Protein AF-A0A060RZG1-F1 (afdb_monomer)

Secondary structure (DSSP, 8-state):
-----------PPPPP-PPP------------------------TTHHHHHHHHHHHHIIIIIHHIIIIIIHHIIIIIIHHHHHHHHHHHHHHHTT---EEEEEE-SSSEEEEEEESSHHHHHHHHHHHHHHHHB-GGG--S-EEEEEEEE-SSHHHHHHHHHHHHHHHHHHH-EEEEEEEEEEEETTTTEEEEEEEEEE--TTTSPB-----EE--TT-EEEE-SS-EEEEEEEE-

Foldseek 3Di:
DDDDDDDDDDDDDDDDDDDDDDDDDDDDDDDDDDDDDDDDDDDDPPPVVVVVVVVVCCVPPVVVCCVVPVVVCCVVPVLVVCLVVVLVVVCVVCVPPDWAWDWDDDPAAIKTKTKDQDPQSRLFNSLLSQLCQFWPQVLWGQRDKDKDKAAAPAQLRLSQRSNQVSLVCCVPQVFRFNGKDFPDQDRVRRITIMMGTTDHDDPVRIDGHDDFPGWDSPPWDWDDDNGMIMTITDTHD

Solvent-accessible surface area (backbone atoms only — not comparable to full-atom values): 14081 Å² total; per-residue (Å²): 136,86,88,87,87,82,86,77,84,84,81,82,79,88,84,78,88,78,83,89,79,86,88,81,90,85,87,84,88,86,89,89,86,85,90,86,83,85,87,82,93,71,97,50,89,67,49,61,63,50,49,53,57,50,47,54,50,41,54,68,54,49,46,51,50,41,52,69,52,49,47,50,49,39,57,68,55,48,46,50,55,47,46,54,55,52,31,52,53,51,50,64,72,48,69,84,68,81,69,41,60,52,80,41,90,47,97,86,48,41,28,46,32,11,36,28,72,38,68,68,50,18,57,43,14,39,47,36,46,53,36,44,47,33,24,49,53,86,65,54,48,62,76,42,76,48,79,49,77,41,59,29,95,41,72,66,48,27,51,50,43,49,48,45,54,55,50,43,40,30,77,74,65,36,42,43,48,66,45,67,46,76,81,39,81,39,85,88,71,23,36,38,32,34,36,36,29,9,32,65,74,41,83,92,71,37,53,76,50,51,64,69,78,41,80,45,78,60,80,52,43,79,47,79,54,97,76,37,18,38,37,37,36,31,34,43,102

InterPro domains:
  IPR002804 Archease [PTHR12682] (18-237)
  IPR023572 Archease domain [PF01951] (101-237)
  IPR036820 Archease domain superfamily [G3DSA:3.55.10.10] (99-237)
  IPR036820 Archease domain superfamily [SSF69819] (99-237)

Structure (mmCIF, N/CA/C/O backbone):
data_AF-A0A060RZG1-F1
#
_entry.id   AF-A0A060RZG1-F1
#
loop_
_atom_site.group_PDB
_atom_site.id
_atom_site.type_symbol
_atom_site.label_atom_id
_atom_site.label_alt_id
_atom_site.label_comp_id
_atom_site.label_asym_id
_atom_site.label_entity_id
_atom_site.label_seq_id
_atom_site.pdbx_PDB_ins_code
_atom_site.Cartn_x
_atom_site.Cartn_y
_atom_site.Cartn_z
_atom_site.occupancy
_atom_site.B_iso_or_equiv
_atom_site.auth_seq_id
_atom_site.auth_comp_id
_atom_site.auth_asym_id
_atom_site.auth_atom_id
_atom_site.pdbx_PDB_model_num
ATOM 1 N N . MET A 1 1 ? -4.105 -36.016 10.654 1.00 31.50 1 MET A N 1
ATOM 2 C CA . MET A 1 1 ? -3.793 -36.370 9.254 1.00 31.50 1 MET A CA 1
ATOM 3 C C . MET A 1 1 ? -4.736 -35.602 8.336 1.00 31.50 1 MET A C 1
ATOM 5 O O . MET A 1 1 ? -5.938 -35.693 8.526 1.00 31.50 1 MET A O 1
ATOM 9 N N . SER A 1 2 ? -4.138 -34.816 7.431 1.00 31.16 2 SER A N 1
ATOM 10 C CA . SER A 1 2 ? -4.610 -34.368 6.101 1.00 31.16 2 SER A CA 1
ATOM 11 C C . SER A 1 2 ? -5.981 -33.680 5.913 1.00 31.16 2 SER A C 1
ATOM 13 O O . SER A 1 2 ? -6.976 -34.332 5.625 1.00 31.16 2 SER A O 1
ATOM 15 N N . ASN A 1 3 ? -5.927 -32.341 5.974 1.00 30.77 3 ASN A N 1
ATOM 16 C CA . ASN A 1 3 ? -6.231 -31.332 4.933 1.00 30.77 3 ASN A CA 1
ATOM 17 C C . ASN A 1 3 ? -7.613 -31.255 4.220 1.00 30.77 3 ASN A C 1
ATOM 19 O O . ASN A 1 3 ? -7.958 -32.165 3.465 1.00 30.77 3 ASN A O 1
ATOM 23 N N . PRO A 1 4 ? -8.316 -30.100 4.305 1.00 33.47 4 PRO A N 1
ATOM 24 C CA . PRO A 1 4 ? -9.405 -29.695 3.417 1.00 33.47 4 PRO A CA 1
ATOM 25 C C . PRO A 1 4 ? -8.984 -28.529 2.491 1.00 33.47 4 PRO A C 1
ATOM 27 O O . PRO A 1 4 ? -8.731 -27.423 2.956 1.00 33.47 4 PRO A O 1
ATOM 30 N N . PHE A 1 5 ? -8.973 -28.731 1.170 1.00 30.20 5 PHE A N 1
ATOM 31 C CA . PHE A 1 5 ? -8.901 -27.630 0.196 1.00 30.20 5 PHE A CA 1
ATOM 32 C C . PHE A 1 5 ? -10.280 -27.414 -0.433 1.00 30.20 5 PHE A C 1
ATOM 34 O O . PHE A 1 5 ? -10.710 -28.177 -1.293 1.00 30.20 5 PHE A O 1
ATOM 41 N N . SER A 1 6 ? -10.969 -26.355 -0.010 1.00 31.16 6 SER A N 1
ATOM 42 C CA . SER A 1 6 ? -12.144 -25.812 -0.694 1.00 31.16 6 SER A CA 1
ATOM 43 C C . SER A 1 6 ? -11.688 -24.632 -1.553 1.00 31.16 6 SER A C 1
ATOM 45 O O . SER A 1 6 ? -11.570 -23.514 -1.053 1.00 31.16 6 SER A O 1
ATOM 47 N N . LYS A 1 7 ? -11.429 -24.880 -2.842 1.00 33.22 7 LYS A N 1
ATOM 48 C CA . LYS A 1 7 ? -11.267 -23.830 -3.858 1.00 33.22 7 LYS A CA 1
ATOM 49 C C . LYS A 1 7 ? -12.559 -23.008 -3.939 1.00 33.22 7 LYS A C 1
ATOM 51 O O . LYS A 1 7 ? -13.612 -23.570 -4.223 1.00 33.22 7 LYS A O 1
ATOM 56 N N . LYS A 1 8 ? -12.481 -21.696 -3.719 1.00 33.03 8 LYS A N 1
ATOM 57 C CA . LYS A 1 8 ? -13.476 -20.744 -4.228 1.00 33.03 8 LYS A CA 1
ATOM 58 C C . LYS A 1 8 ? -12.881 -20.111 -5.481 1.00 33.03 8 LYS A C 1
ATOM 60 O O . LYS A 1 8 ? -11.884 -19.406 -5.393 1.00 33.03 8 LYS A O 1
ATOM 65 N N . GLU A 1 9 ? -13.448 -20.452 -6.632 1.00 28.98 9 GLU A N 1
ATOM 66 C CA . GLU A 1 9 ? -13.134 -19.836 -7.921 1.00 28.98 9 GLU A CA 1
ATOM 67 C C . GLU A 1 9 ? -13.617 -18.381 -7.915 1.00 28.98 9 GLU A C 1
ATOM 69 O O . GLU A 1 9 ? -14.760 -18.102 -7.549 1.00 28.98 9 GLU A O 1
ATOM 74 N N . ILE A 1 10 ? -12.735 -17.455 -8.288 1.00 36.19 10 ILE A N 1
ATOM 75 C CA . ILE A 1 10 ? -13.056 -16.036 -8.455 1.00 36.19 10 ILE A CA 1
ATOM 76 C C . ILE A 1 10 ? -13.502 -15.852 -9.906 1.00 36.19 10 ILE A C 1
ATOM 78 O O . ILE A 1 10 ? -12.741 -16.111 -10.835 1.00 36.19 10 ILE A O 1
ATOM 82 N N . ILE A 1 11 ? -14.755 -15.442 -10.094 1.00 30.39 11 ILE A N 1
ATOM 83 C CA . ILE A 1 11 ? -15.335 -15.143 -11.405 1.00 30.39 11 ILE A CA 1
ATOM 84 C C . ILE A 1 11 ? -15.192 -13.636 -11.621 1.00 30.39 11 ILE A C 1
ATOM 86 O O . ILE A 1 11 ? -15.865 -12.850 -10.955 1.00 30.39 11 ILE A O 1
ATOM 90 N N . SER A 1 12 ? -14.310 -13.231 -12.533 1.00 37.34 12 SER A N 1
ATOM 91 C CA . SER A 1 12 ? -14.185 -11.841 -12.970 1.00 37.34 12 SER A CA 1
ATOM 92 C C . SER A 1 12 ? -15.405 -11.418 -13.804 1.00 37.34 12 SER A C 1
ATOM 94 O O . SER A 1 12 ? -15.929 -12.179 -14.621 1.00 37.34 12 SER A O 1
ATOM 96 N N . LEU A 1 13 ? -15.900 -10.199 -13.565 1.00 38.59 13 LEU A N 1
ATOM 97 C CA . LEU A 1 13 ? -17.047 -9.627 -14.279 1.00 38.59 13 LEU A CA 1
ATOM 98 C C . LEU A 1 13 ? -16.645 -9.115 -15.681 1.00 38.59 13 LEU A C 1
ATOM 100 O O . LEU A 1 13 ? -15.509 -8.684 -15.882 1.00 38.59 13 LEU A O 1
ATOM 104 N N . PRO A 1 14 ? -17.566 -9.124 -16.666 1.00 31.91 14 PRO A N 1
ATOM 105 C CA . PRO A 1 14 ? -17.244 -8.799 -18.054 1.00 31.91 14 PRO A CA 1
ATOM 106 C C . PRO A 1 14 ? -16.974 -7.301 -18.264 1.00 31.91 14 PRO A C 1
ATOM 108 O O . PRO A 1 14 ? -17.814 -6.449 -17.962 1.00 31.91 14 PRO A O 1
ATOM 111 N N . GLN A 1 15 ? -15.818 -6.987 -18.858 1.00 44.81 15 GLN A N 1
ATOM 112 C CA . GLN A 1 15 ? -15.418 -5.624 -19.213 1.00 44.81 15 GLN A CA 1
ATOM 113 C C . GLN A 1 15 ? -16.276 -5.054 -20.357 1.00 44.81 15 GLN A C 1
ATOM 115 O O . GLN A 1 15 ? -16.467 -5.683 -21.400 1.00 44.81 15 GLN A O 1
ATOM 120 N N . ARG A 1 16 ? -16.801 -3.834 -20.174 1.00 34.25 16 ARG A N 1
ATOM 121 C CA . ARG A 1 16 ? -17.576 -3.106 -21.193 1.00 34.25 16 ARG A CA 1
ATOM 122 C C . ARG A 1 16 ? -16.643 -2.418 -22.201 1.00 34.25 16 ARG A C 1
ATOM 124 O O . ARG A 1 16 ? -15.713 -1.717 -21.821 1.00 34.25 16 ARG A O 1
ATOM 131 N N . ASN A 1 17 ? -16.945 -2.606 -23.489 1.00 33.78 17 ASN A N 1
ATOM 132 C CA . ASN A 1 17 ? -16.233 -2.108 -24.676 1.00 33.78 17 ASN A CA 1
ATOM 133 C C . ASN A 1 17 ? -15.622 -0.695 -24.544 1.00 33.78 17 ASN A C 1
ATOM 135 O O . ASN A 1 17 ? -16.347 0.300 -24.492 1.00 33.78 17 ASN A O 1
ATOM 139 N N . ARG A 1 18 ? -14.286 -0.601 -24.616 1.00 36.34 18 ARG A N 1
ATOM 140 C CA . ARG A 1 18 ? -13.535 0.666 -24.675 1.00 36.34 18 ARG A CA 1
ATOM 141 C C . ARG A 1 18 ? -13.397 1.148 -26.128 1.00 36.34 18 ARG A C 1
ATOM 143 O O . ARG A 1 18 ? -13.007 0.385 -27.011 1.00 36.34 18 ARG A O 1
ATOM 150 N N . ARG A 1 19 ? -13.697 2.428 -26.384 1.00 30.58 19 ARG A N 1
ATOM 151 C CA . ARG A 1 19 ? -13.338 3.126 -27.635 1.00 30.58 19 ARG A CA 1
ATOM 152 C C . ARG A 1 19 ? -11.825 3.369 -27.668 1.00 30.58 19 ARG A C 1
ATOM 154 O O . ARG A 1 19 ? -11.255 3.791 -26.667 1.00 30.58 19 ARG A O 1
ATOM 161 N N . LYS A 1 20 ? -11.196 3.134 -28.823 1.00 32.06 20 LYS A N 1
ATOM 162 C CA . LYS A 1 20 ? -9.790 3.478 -29.086 1.00 32.06 20 LYS A CA 1
ATOM 163 C C . LYS A 1 20 ? -9.644 4.992 -29.255 1.00 32.06 20 LYS A C 1
ATOM 165 O O . LYS A 1 20 ? -10.402 5.580 -30.024 1.00 32.06 20 LYS A O 1
ATOM 170 N N . VAL A 1 21 ? -8.658 5.592 -28.592 1.00 33.41 21 VAL A N 1
ATOM 171 C CA . VAL A 1 21 ? -8.214 6.968 -28.858 1.00 33.41 21 VAL A CA 1
ATOM 172 C C . VAL A 1 21 ? -6.713 6.933 -29.137 1.00 33.41 21 VAL A C 1
ATOM 174 O O . VAL A 1 21 ? -5.949 6.363 -28.363 1.00 33.41 21 VAL A O 1
ATOM 177 N N . ASN A 1 22 ? -6.330 7.485 -30.288 1.00 27.56 22 ASN A N 1
ATOM 178 C CA . ASN A 1 22 ? -4.956 7.576 -30.775 1.00 27.56 22 ASN A CA 1
ATOM 179 C C . ASN A 1 22 ? -4.207 8.737 -30.105 1.00 27.56 22 ASN A C 1
ATOM 181 O O . ASN A 1 22 ? -4.782 9.792 -29.851 1.00 27.56 22 ASN A O 1
ATOM 185 N N . LYS A 1 23 ? -2.907 8.525 -29.884 1.00 30.80 23 LYS A N 1
ATOM 186 C CA . LYS A 1 23 ? -1.923 9.483 -29.368 1.00 30.80 23 LYS A CA 1
ATOM 187 C C . LYS A 1 23 ? -1.374 10.336 -30.522 1.00 30.80 23 LYS A C 1
ATOM 189 O O . LYS A 1 23 ? -1.067 9.786 -31.578 1.00 30.80 23 LYS A O 1
ATOM 194 N N . SER A 1 24 ? -1.187 11.637 -30.310 1.00 28.48 24 SER A N 1
ATOM 195 C CA . SER A 1 24 ? -0.333 12.488 -31.152 1.00 28.48 24 SER A CA 1
ATOM 196 C C . SER A 1 24 ? 0.497 13.419 -30.270 1.00 28.48 24 SER A C 1
ATOM 198 O O . SER A 1 24 ? -0.055 14.137 -29.440 1.00 28.48 24 SER A O 1
ATOM 200 N N . TYR A 1 25 ? 1.814 13.345 -30.453 1.00 31.52 25 TYR A N 1
ATOM 201 C CA . TYR A 1 25 ? 2.860 14.175 -29.853 1.00 31.52 25 TYR A CA 1
ATOM 202 C C . TYR A 1 25 ? 2.887 15.573 -30.473 1.00 31.52 25 TYR A C 1
ATOM 204 O O . TYR A 1 25 ? 2.753 15.640 -31.692 1.00 31.52 25 TYR A O 1
ATOM 212 N N . ILE A 1 26 ? 3.176 16.612 -29.675 1.00 27.36 26 ILE A N 1
ATOM 213 C CA . ILE A 1 26 ? 3.964 17.801 -30.062 1.00 27.36 26 ILE A CA 1
ATOM 214 C C . ILE A 1 26 ? 4.733 18.290 -28.815 1.00 27.36 26 ILE A C 1
ATOM 216 O O . ILE A 1 26 ? 4.151 18.419 -27.740 1.00 27.36 26 ILE A O 1
ATOM 220 N N . SER A 1 27 ? 6.040 18.479 -28.988 1.00 32.28 27 SER A N 1
ATOM 221 C CA . SER A 1 27 ? 7.031 19.127 -28.117 1.00 32.28 27 SER A CA 1
ATOM 222 C C . SER A 1 27 ? 7.039 20.643 -28.319 1.00 32.28 27 SER A C 1
ATOM 224 O O . SER A 1 27 ? 6.797 21.049 -29.448 1.00 32.28 27 SER A O 1
ATOM 226 N N . GLU A 1 28 ? 7.421 21.433 -27.310 1.00 30.27 28 GLU A N 1
ATOM 227 C CA . GLU A 1 28 ? 8.174 22.693 -27.483 1.00 30.27 28 GLU A CA 1
ATOM 228 C C . GLU A 1 28 ? 8.679 23.237 -26.123 1.00 30.27 28 GLU A C 1
ATOM 230 O O . GLU A 1 28 ? 7.935 23.280 -25.144 1.00 30.27 28 GLU A O 1
ATOM 235 N N . ASP A 1 29 ? 9.982 23.530 -26.132 1.00 28.47 29 ASP A N 1
ATOM 236 C CA . ASP A 1 29 ? 10.915 24.323 -25.307 1.00 28.47 29 ASP A CA 1
ATOM 237 C C . ASP A 1 29 ? 10.407 25.281 -24.202 1.00 28.47 29 ASP A C 1
ATOM 239 O O . ASP A 1 29 ? 9.378 25.931 -24.343 1.00 28.47 29 ASP A O 1
ATOM 243 N N . GLU A 1 30 ? 11.205 25.462 -23.133 1.00 30.33 30 GLU A N 1
ATOM 244 C CA . GLU A 1 30 ? 12.046 26.667 -22.913 1.00 30.33 30 GLU A CA 1
ATOM 245 C C . GLU A 1 30 ? 12.784 26.665 -21.547 1.00 30.33 30 GLU A C 1
ATOM 247 O O . GLU A 1 30 ? 12.353 26.061 -20.566 1.00 30.33 30 GLU A O 1
ATOM 252 N N . ASN A 1 31 ? 13.948 27.325 -21.562 1.00 28.97 31 ASN A N 1
ATOM 253 C CA . ASN A 1 31 ? 15.030 27.419 -20.571 1.00 28.97 31 ASN A CA 1
ATOM 254 C C . ASN A 1 31 ? 14.705 28.225 -19.298 1.00 28.97 31 ASN A C 1
ATOM 256 O O . ASN A 1 31 ? 13.903 29.146 -19.368 1.00 28.97 31 ASN A O 1
ATOM 260 N N . GLU A 1 32 ? 15.472 27.992 -18.219 1.00 30.52 32 GLU A N 1
ATOM 261 C CA . GLU A 1 32 ? 16.110 29.041 -17.385 1.00 30.52 32 GLU A CA 1
ATOM 262 C C . GLU A 1 32 ? 17.033 28.405 -16.312 1.00 30.52 32 GLU A C 1
ATOM 264 O O . GLU A 1 32 ? 16.559 27.782 -15.365 1.00 30.52 32 GLU A O 1
ATOM 269 N N . GLU A 1 33 ? 18.357 28.572 -16.443 1.00 31.53 33 GLU A N 1
ATOM 270 C CA . GLU A 1 33 ? 19.329 28.387 -15.349 1.00 31.53 33 GLU A CA 1
ATOM 271 C C . GLU A 1 33 ? 19.945 29.749 -14.992 1.00 31.53 33 GLU A C 1
ATOM 273 O O . GLU A 1 33 ? 20.484 30.450 -15.851 1.00 31.53 33 GLU A O 1
ATOM 278 N N . GLU A 1 34 ? 19.827 30.135 -13.718 1.00 31.12 34 GLU A N 1
ATOM 279 C CA . GLU A 1 34 ? 20.309 31.402 -13.162 1.00 31.12 34 GLU A CA 1
ATOM 280 C C . GLU A 1 34 ? 21.827 31.411 -12.900 1.00 31.12 34 GLU A C 1
ATOM 282 O O . GLU A 1 34 ? 22.417 30.477 -12.352 1.00 31.12 34 GLU A O 1
ATOM 287 N N . GLU A 1 35 ? 22.437 32.551 -13.235 1.00 30.42 35 GLU A N 1
ATOM 288 C CA . GLU A 1 35 ? 23.830 32.924 -13.001 1.00 30.42 35 GLU A CA 1
ATOM 289 C C . GLU A 1 35 ? 24.223 32.958 -11.513 1.00 30.42 35 GLU A C 1
ATOM 291 O O . GLU A 1 35 ? 23.562 33.581 -10.684 1.00 30.42 35 GLU A O 1
ATOM 296 N N . ASN A 1 36 ? 25.417 32.445 -11.197 1.00 31.23 36 ASN A N 1
ATOM 297 C CA . ASN A 1 36 ? 26.218 32.938 -10.072 1.00 31.23 36 ASN A CA 1
ATOM 298 C C . ASN A 1 36 ? 27.720 32.718 -10.322 1.00 31.23 36 ASN A C 1
ATOM 300 O O . ASN A 1 36 ? 28.275 31.687 -9.945 1.00 31.23 36 ASN A O 1
ATOM 304 N N . LYS A 1 37 ? 28.419 33.710 -10.895 1.00 34.53 37 LYS A N 1
ATOM 305 C CA . LYS A 1 37 ? 29.889 33.809 -10.789 1.00 34.53 37 LYS A CA 1
ATOM 306 C C . LYS A 1 37 ? 30.347 35.244 -10.522 1.00 34.53 37 LYS A C 1
ATOM 308 O O . LYS A 1 37 ? 30.350 36.111 -11.389 1.00 34.53 37 LYS A O 1
ATOM 313 N N . HIS A 1 38 ? 30.797 35.449 -9.287 1.00 32.22 38 HIS A N 1
ATOM 314 C CA . HIS A 1 38 ? 31.576 36.596 -8.838 1.00 32.22 38 HIS A CA 1
ATOM 315 C C . HIS A 1 38 ? 33.077 36.362 -9.131 1.00 32.22 38 HIS A C 1
ATOM 317 O O . HIS A 1 38 ? 33.654 35.397 -8.647 1.00 32.22 38 HIS A O 1
ATOM 323 N N . ILE A 1 39 ? 33.681 37.293 -9.881 1.00 36.06 39 ILE A N 1
ATOM 324 C CA . ILE A 1 39 ? 35.061 37.832 -9.807 1.00 36.06 39 ILE A CA 1
ATOM 325 C C . ILE A 1 39 ? 36.243 36.842 -9.656 1.00 36.06 39 ILE A C 1
ATOM 327 O O . ILE A 1 39 ? 36.579 36.450 -8.542 1.00 36.06 39 ILE A O 1
ATOM 331 N N . PHE A 1 40 ? 37.030 36.672 -10.732 1.00 31.47 40 PHE A N 1
ATOM 332 C CA . PHE A 1 40 ? 38.500 36.826 -10.698 1.00 31.47 40 PHE A CA 1
ATOM 333 C C . PHE A 1 40 ? 39.061 37.069 -12.115 1.00 31.47 40 PHE A C 1
ATOM 335 O O . PHE A 1 40 ? 38.841 36.269 -13.017 1.00 31.47 40 PHE A O 1
ATOM 342 N N . ASN A 1 41 ? 39.780 38.180 -12.309 1.00 40.09 41 ASN A N 1
ATOM 343 C CA . ASN A 1 41 ? 40.544 38.473 -13.527 1.00 40.09 41 ASN A CA 1
ATOM 344 C C . ASN A 1 41 ? 41.943 37.847 -13.406 1.00 40.09 41 ASN A C 1
ATOM 346 O O . ASN A 1 41 ? 42.714 38.249 -12.534 1.00 40.09 41 ASN A O 1
ATOM 350 N N . GLY A 1 42 ? 42.270 36.911 -14.297 1.00 36.66 42 GLY A N 1
ATOM 351 C CA . GLY A 1 42 ? 43.602 36.334 -14.498 1.00 36.66 42 GLY A CA 1
ATOM 352 C C . GLY A 1 42 ? 43.589 35.428 -15.733 1.00 36.66 42 GLY A C 1
ATOM 353 O O . GLY A 1 42 ? 42.657 34.652 -15.898 1.00 36.66 42 GLY A O 1
ATOM 354 N N . ASP A 1 43 ? 44.567 35.595 -16.622 1.00 48.06 43 ASP A N 1
ATOM 355 C CA . ASP A 1 43 ? 44.656 35.012 -17.971 1.00 48.06 43 ASP A CA 1
ATOM 356 C C . ASP A 1 43 ? 44.372 33.494 -18.050 1.00 48.06 43 ASP A C 1
ATOM 358 O O . ASP A 1 43 ? 45.171 32.713 -17.546 1.00 48.06 43 ASP A O 1
ATOM 362 N N . ASN A 1 44 ? 43.307 33.068 -18.753 1.00 46.28 44 ASN A N 1
ATOM 363 C CA . ASN A 1 44 ? 42.911 31.648 -18.860 1.00 46.28 44 ASN A CA 1
ATOM 364 C C . ASN A 1 44 ? 42.542 31.157 -20.281 1.00 46.28 44 ASN A C 1
ATOM 366 O O . ASN A 1 44 ? 41.895 30.126 -20.416 1.00 46.28 44 ASN A O 1
ATOM 370 N N . ASN A 1 45 ? 43.017 31.784 -21.365 1.00 48.88 45 ASN A N 1
ATOM 371 C CA . ASN A 1 45 ? 42.775 31.257 -22.730 1.00 48.88 45 ASN A CA 1
ATOM 372 C C . ASN A 1 45 ? 43.437 29.885 -23.016 1.00 48.88 45 ASN A C 1
ATOM 374 O O . ASN A 1 45 ? 43.245 29.318 -24.088 1.00 48.88 45 ASN A O 1
ATOM 378 N N . THR A 1 46 ? 44.238 29.353 -22.089 1.00 44.69 46 THR A N 1
ATOM 379 C CA . THR A 1 46 ? 44.791 27.990 -22.143 1.00 44.69 46 THR A CA 1
ATOM 380 C C . THR A 1 46 ? 44.046 26.992 -21.257 1.00 44.69 46 THR A C 1
ATOM 382 O O . THR A 1 46 ? 44.269 25.801 -21.428 1.00 44.69 46 THR A O 1
ATOM 385 N N . SER A 1 47 ? 43.203 27.450 -20.321 1.00 49.09 47 SER A N 1
ATOM 386 C CA . SER A 1 47 ? 42.424 26.570 -19.434 1.00 49.09 47 SER A CA 1
ATOM 387 C C . SER A 1 47 ? 41.240 25.985 -20.190 1.00 49.09 47 SER A C 1
ATOM 389 O O . SER A 1 47 ? 41.138 24.772 -20.298 1.00 49.09 47 SER A O 1
ATOM 391 N N . ASP A 1 48 ? 40.448 26.841 -20.840 1.00 47.53 48 ASP A N 1
ATOM 392 C CA . ASP A 1 48 ? 39.210 26.429 -21.514 1.00 47.53 48 ASP A CA 1
ATOM 393 C C . ASP A 1 48 ? 39.473 25.430 -22.663 1.00 47.53 48 ASP A C 1
ATOM 395 O O . ASP A 1 48 ? 38.786 24.426 -22.798 1.00 47.53 48 ASP A O 1
ATOM 399 N N . HIS A 1 49 ? 40.549 25.622 -23.439 1.00 51.06 49 HIS A N 1
ATOM 400 C CA . HIS A 1 49 ? 40.940 24.683 -24.502 1.00 51.06 49 HIS A CA 1
ATOM 401 C C . HIS A 1 49 ? 41.556 23.366 -23.999 1.00 51.06 49 HIS A C 1
ATOM 403 O O . HIS A 1 49 ? 41.562 22.379 -24.734 1.00 51.06 49 HIS A O 1
ATOM 409 N N . MET A 1 50 ? 42.130 23.348 -22.793 1.00 48.47 50 MET A N 1
ATOM 410 C CA . MET A 1 50 ? 42.615 22.112 -22.172 1.00 48.47 50 MET A CA 1
ATOM 411 C C . MET A 1 50 ? 41.466 21.343 -21.520 1.00 48.47 50 MET A C 1
ATOM 413 O O . MET A 1 50 ? 41.464 20.118 -21.594 1.00 48.47 50 MET A O 1
ATOM 417 N N . ASP A 1 51 ? 40.493 22.050 -20.948 1.00 54.28 51 ASP A N 1
ATOM 418 C CA . ASP A 1 51 ? 39.308 21.463 -20.330 1.00 54.28 51 ASP A CA 1
ATOM 419 C C . ASP A 1 51 ? 38.428 20.767 -21.381 1.00 54.28 51 ASP A C 1
ATOM 421 O O . ASP A 1 51 ? 38.080 19.606 -21.188 1.00 54.28 51 ASP A O 1
ATOM 4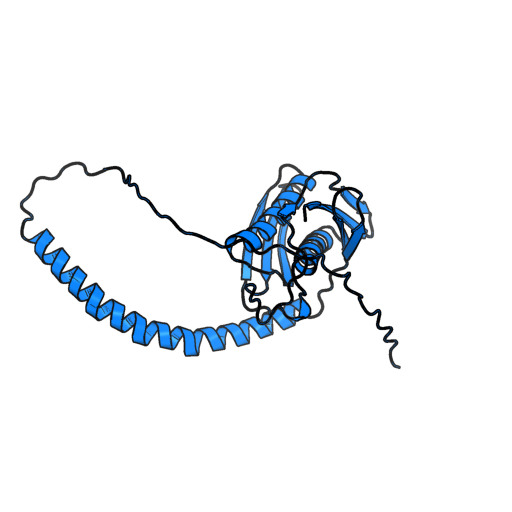25 N N . ASP A 1 52 ? 38.180 21.387 -22.541 1.00 54.62 52 ASP A N 1
ATOM 426 C CA . ASP A 1 52 ? 37.403 20.763 -23.627 1.00 54.62 52 ASP A CA 1
ATOM 427 C C . ASP A 1 52 ? 38.066 19.483 -24.169 1.00 54.62 52 ASP A C 1
ATOM 429 O O . ASP A 1 52 ? 37.410 18.463 -24.356 1.00 54.62 52 ASP A O 1
ATOM 433 N N . HIS A 1 53 ? 39.389 19.490 -24.367 1.00 57.09 53 HIS A N 1
ATOM 434 C CA . HIS A 1 53 ? 40.112 18.314 -24.868 1.00 57.09 53 HIS A CA 1
ATOM 435 C C . HIS A 1 53 ? 40.221 17.175 -23.851 1.00 57.09 53 HIS A C 1
ATOM 437 O O . HIS A 1 53 ? 40.299 16.008 -24.240 1.00 57.09 53 HIS A O 1
ATOM 443 N N . ILE A 1 54 ? 40.281 17.501 -22.561 1.00 61.12 54 ILE A N 1
ATOM 444 C CA . ILE A 1 54 ? 40.277 16.504 -21.492 1.00 61.12 54 ILE A CA 1
ATOM 445 C C . ILE A 1 54 ? 38.872 15.920 -21.343 1.00 61.12 54 ILE A C 1
ATOM 447 O O . ILE A 1 54 ? 38.760 14.708 -21.196 1.00 61.12 54 ILE A O 1
ATOM 451 N N . ASN A 1 55 ? 37.827 16.743 -21.437 1.00 61.00 55 ASN A N 1
ATOM 452 C CA . ASN A 1 55 ? 36.441 16.289 -21.352 1.00 61.00 55 ASN A CA 1
ATOM 453 C C . ASN A 1 55 ? 36.071 15.379 -22.528 1.00 61.00 55 ASN A C 1
ATOM 455 O O . ASN A 1 55 ? 35.620 14.271 -22.271 1.00 61.00 55 ASN A O 1
ATOM 459 N N . ASP A 1 56 ? 36.378 15.759 -23.775 1.00 59.28 56 ASP A N 1
ATOM 460 C CA . ASP A 1 56 ? 36.141 14.900 -24.951 1.00 59.28 56 ASP A CA 1
ATOM 461 C C . ASP A 1 56 ? 36.881 13.555 -24.834 1.00 59.28 56 ASP A C 1
ATOM 463 O O . ASP A 1 56 ? 36.337 12.502 -25.148 1.00 59.28 56 ASP A O 1
ATOM 467 N N . TYR A 1 57 ? 38.128 13.553 -24.342 1.00 59.81 57 TYR A N 1
ATOM 468 C CA . TYR A 1 57 ? 38.890 12.310 -24.171 1.00 59.81 57 TYR A CA 1
ATOM 469 C C . TYR A 1 57 ? 38.348 11.431 -23.031 1.00 59.81 57 TYR A C 1
ATOM 471 O O . TYR A 1 57 ? 38.416 10.204 -23.100 1.00 59.81 57 TYR A O 1
ATOM 479 N N . VAL A 1 58 ? 37.847 12.037 -21.954 1.00 61.03 58 VAL A N 1
ATOM 480 C CA . VAL A 1 58 ? 37.226 11.311 -20.838 1.00 61.03 58 VAL A CA 1
ATOM 481 C C . VAL A 1 58 ? 35.872 10.741 -21.268 1.00 61.03 58 VAL A C 1
ATOM 483 O O . VAL A 1 58 ? 35.620 9.564 -21.002 1.00 61.03 58 VAL A O 1
ATOM 486 N N . ASP A 1 59 ? 35.061 11.521 -21.982 1.00 62.97 59 ASP A N 1
ATOM 487 C CA . ASP A 1 59 ? 33.755 11.092 -22.478 1.00 62.97 59 ASP A CA 1
ATOM 488 C C . ASP A 1 59 ? 33.881 9.955 -23.497 1.00 62.97 59 ASP A C 1
ATOM 490 O O . ASP A 1 59 ? 33.252 8.916 -23.320 1.00 62.97 59 ASP A O 1
ATOM 494 N N . ASP A 1 60 ? 34.767 10.070 -24.486 1.00 58.19 60 ASP A N 1
ATOM 495 C CA . ASP A 1 60 ? 34.855 9.069 -25.556 1.00 58.19 60 ASP A CA 1
ATOM 496 C C . ASP A 1 60 ? 35.654 7.811 -25.186 1.00 58.19 60 ASP A C 1
ATOM 498 O O . ASP A 1 60 ? 35.560 6.801 -25.881 1.00 58.19 60 ASP A O 1
ATOM 502 N N . HIS A 1 61 ? 36.549 7.845 -24.191 1.00 59.28 61 HIS A N 1
ATOM 503 C CA . HIS A 1 61 ? 37.435 6.695 -23.916 1.00 59.28 61 HIS A CA 1
ATOM 504 C C . HIS A 1 61 ? 37.272 6.094 -22.533 1.00 59.28 61 HIS A C 1
ATOM 506 O O . HIS A 1 61 ? 37.507 4.896 -22.367 1.00 59.28 61 HIS A O 1
ATOM 512 N N . ILE A 1 62 ? 36.918 6.896 -21.530 1.00 64.06 62 ILE A N 1
ATOM 513 C CA . ILE A 1 62 ? 36.717 6.380 -20.178 1.00 64.06 62 ILE A CA 1
ATOM 514 C C . ILE A 1 62 ? 35.260 5.974 -20.001 1.00 64.06 62 ILE A C 1
ATOM 516 O O . ILE A 1 62 ? 35.034 4.872 -19.508 1.00 64.06 62 ILE A O 1
ATOM 520 N N . ASN A 1 63 ? 34.294 6.789 -20.437 1.00 66.75 63 ASN A N 1
ATOM 521 C CA . ASN A 1 63 ? 32.884 6.430 -20.277 1.00 66.75 63 ASN A CA 1
ATOM 522 C C . ASN A 1 63 ? 32.503 5.241 -21.162 1.00 66.75 63 ASN A C 1
ATOM 524 O O . ASN A 1 63 ? 31.968 4.284 -20.621 1.00 66.75 63 ASN A O 1
ATOM 528 N N . ASP A 1 64 ? 32.900 5.215 -22.440 1.00 60.88 64 ASP A N 1
ATOM 529 C CA . ASP A 1 64 ? 32.670 4.056 -23.327 1.00 60.88 64 ASP A CA 1
ATOM 530 C C . ASP A 1 64 ? 33.259 2.755 -22.745 1.00 60.88 64 ASP A C 1
ATOM 532 O O . ASP A 1 64 ? 32.607 1.715 -22.727 1.00 60.88 64 ASP A O 1
ATOM 536 N N . TYR A 1 65 ? 34.477 2.795 -22.186 1.00 61.28 65 TYR A N 1
ATOM 537 C CA . TYR A 1 65 ? 35.085 1.611 -21.563 1.00 61.28 65 TYR A CA 1
ATOM 538 C C . TYR A 1 65 ? 34.370 1.192 -20.267 1.00 61.28 65 TYR A C 1
ATOM 540 O O . TYR A 1 65 ? 34.286 0.005 -19.951 1.00 61.28 65 TYR A O 1
ATOM 548 N N . VAL A 1 66 ? 33.893 2.150 -19.471 1.00 63.84 66 VAL A N 1
ATOM 549 C CA . VAL A 1 66 ? 33.150 1.870 -18.235 1.00 63.84 66 VAL A CA 1
ATOM 550 C C . VAL A 1 66 ? 31.763 1.312 -18.561 1.00 63.84 66 VAL A C 1
ATOM 552 O O . VAL A 1 66 ? 31.367 0.318 -17.949 1.00 63.84 66 VAL A O 1
ATOM 555 N N . ASP A 1 67 ? 31.072 1.888 -19.542 1.00 64.50 67 ASP A N 1
ATOM 556 C CA . ASP A 1 67 ? 29.751 1.457 -19.991 1.00 64.50 67 ASP A CA 1
ATOM 557 C C . ASP A 1 67 ? 29.804 0.060 -20.620 1.00 64.50 67 ASP A C 1
ATOM 559 O O . ASP A 1 67 ? 29.082 -0.828 -20.171 1.00 64.50 67 ASP A O 1
ATOM 563 N N . ASP A 1 68 ? 30.731 -0.197 -21.544 1.00 60.00 68 ASP A N 1
ATOM 564 C CA . ASP A 1 68 ? 30.784 -1.477 -22.265 1.00 60.00 68 ASP A CA 1
ATOM 565 C C . ASP A 1 68 ? 31.404 -2.633 -21.463 1.00 60.00 68 ASP A C 1
ATOM 567 O O . ASP A 1 68 ? 31.234 -3.803 -21.814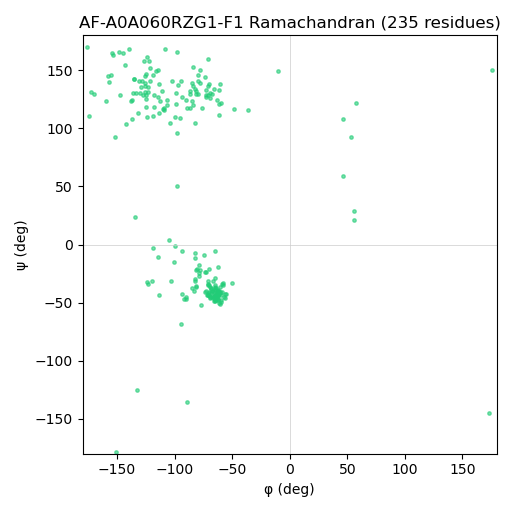 1.00 60.00 68 ASP A O 1
ATOM 571 N N . HIS A 1 69 ? 32.212 -2.362 -20.433 1.00 61.50 69 HIS A N 1
ATOM 572 C CA . HIS A 1 69 ? 32.953 -3.432 -19.746 1.00 61.50 69 HIS A CA 1
ATOM 573 C C . HIS A 1 69 ? 32.691 -3.538 -18.256 1.00 61.50 69 HIS A C 1
ATOM 575 O O . HIS A 1 69 ? 32.739 -4.646 -17.717 1.00 61.50 69 HIS A O 1
ATOM 581 N N . ILE A 1 70 ? 32.452 -2.426 -17.566 1.00 68.38 70 ILE A N 1
ATOM 582 C CA . ILE A 1 70 ? 32.189 -2.467 -16.128 1.00 68.38 70 ILE A CA 1
ATOM 583 C C . ILE A 1 70 ? 30.693 -2.616 -15.887 1.00 68.38 70 ILE A C 1
ATOM 585 O O . ILE A 1 70 ? 30.319 -3.491 -15.109 1.00 68.38 70 ILE A O 1
ATOM 589 N N . ASN A 1 71 ? 29.850 -1.832 -16.562 1.00 69.38 71 ASN A N 1
ATOM 590 C CA . ASN A 1 71 ? 28.402 -1.912 -16.372 1.00 69.38 71 ASN A CA 1
ATOM 591 C C . ASN A 1 71 ? 27.852 -3.256 -16.860 1.00 69.38 71 ASN A C 1
ATOM 593 O O . ASN A 1 71 ? 27.194 -3.931 -16.072 1.00 69.38 71 ASN A O 1
ATOM 597 N N . ASP A 1 72 ? 28.247 -3.722 -18.049 1.00 63.25 72 ASP A N 1
ATOM 598 C CA . ASP A 1 72 ? 27.865 -5.051 -18.556 1.00 63.25 72 ASP A CA 1
ATOM 599 C C . ASP A 1 72 ? 28.276 -6.191 -17.604 1.00 63.25 72 ASP A C 1
ATOM 601 O O . ASP A 1 72 ? 27.470 -7.061 -17.278 1.00 63.25 72 ASP A O 1
ATOM 605 N N . TYR A 1 73 ? 29.506 -6.176 -17.072 1.00 62.81 73 TYR A N 1
ATOM 606 C CA . TYR A 1 73 ? 29.962 -7.208 -16.128 1.00 62.81 73 TYR A CA 1
ATOM 607 C C . TYR A 1 73 ? 29.227 -7.136 -14.778 1.00 62.81 73 TYR A C 1
ATOM 609 O O . TYR A 1 73 ? 28.938 -8.161 -14.154 1.00 62.81 73 TYR A O 1
ATOM 617 N N . VAL A 1 74 ? 28.951 -5.928 -14.280 1.00 65.38 74 VAL A N 1
ATOM 618 C CA . VAL A 1 74 ? 28.221 -5.723 -13.022 1.00 65.38 74 VAL A CA 1
ATOM 619 C C . VAL A 1 74 ? 26.768 -6.172 -13.174 1.00 65.38 74 VAL A C 1
ATOM 621 O O . VAL A 1 74 ? 26.278 -6.890 -12.298 1.00 65.38 74 VAL A O 1
ATOM 624 N N . ASP A 1 75 ? 26.116 -5.817 -14.279 1.00 62.16 75 ASP A N 1
ATOM 625 C CA . ASP A 1 75 ? 24.746 -6.219 -14.591 1.00 62.16 75 ASP A CA 1
ATOM 626 C C . ASP A 1 75 ? 24.630 -7.731 -14.797 1.00 62.16 75 ASP A C 1
ATOM 628 O O . ASP A 1 75 ? 23.745 -8.349 -14.210 1.00 62.16 75 ASP A O 1
ATOM 632 N N . GLU A 1 76 ? 25.554 -8.354 -15.534 1.00 61.75 76 GLU A N 1
ATOM 633 C CA . GLU A 1 76 ? 25.475 -9.785 -15.855 1.00 61.75 76 GLU A CA 1
ATOM 634 C C . GLU A 1 76 ? 25.918 -10.703 -14.700 1.00 61.75 76 GLU A C 1
ATOM 636 O O . GLU A 1 76 ? 25.488 -11.854 -14.617 1.00 61.75 76 GLU A O 1
ATOM 641 N N . HIS A 1 77 ? 26.802 -10.257 -13.798 1.00 60.28 77 HIS A N 1
ATOM 642 C CA . HIS A 1 77 ? 27.404 -11.168 -12.810 1.00 60.28 77 HIS A CA 1
ATOM 643 C C . HIS A 1 77 ? 27.220 -10.773 -11.352 1.00 60.28 77 HIS A C 1
ATOM 645 O O . HIS A 1 77 ? 27.146 -11.655 -10.490 1.00 60.28 77 HIS A O 1
ATOM 651 N N . ILE A 1 78 ? 27.168 -9.481 -11.037 1.00 65.00 78 ILE A N 1
ATOM 652 C CA . ILE A 1 78 ? 27.022 -9.031 -9.650 1.00 65.00 78 ILE A CA 1
ATOM 653 C C . ILE A 1 78 ? 25.546 -8.851 -9.321 1.00 65.00 78 ILE A C 1
ATOM 655 O O . ILE A 1 78 ? 25.105 -9.362 -8.291 1.00 65.00 78 ILE A O 1
ATOM 659 N N . ASN A 1 79 ? 24.784 -8.194 -10.193 1.00 64.81 79 ASN A N 1
ATOM 660 C CA . ASN A 1 79 ? 23.368 -7.937 -9.964 1.00 64.81 79 ASN A CA 1
ATOM 661 C C . ASN A 1 79 ? 22.562 -9.241 -9.918 1.00 64.81 79 ASN A C 1
ATOM 663 O O . ASN A 1 79 ? 21.819 -9.428 -8.960 1.00 64.81 79 ASN A O 1
ATOM 667 N N . ASP A 1 80 ? 22.812 -10.195 -10.819 1.00 60.19 80 ASP A N 1
ATOM 668 C CA . ASP A 1 80 ? 22.140 -11.505 -10.805 1.00 60.19 80 ASP A CA 1
ATOM 669 C C . ASP A 1 80 ? 22.420 -12.319 -9.526 1.00 60.19 80 ASP A C 1
ATOM 671 O O . ASP A 1 80 ? 21.498 -12.809 -8.871 1.00 60.19 80 ASP A O 1
ATOM 675 N N . TYR A 1 81 ? 23.687 -12.439 -9.105 1.00 59.94 81 TYR A N 1
ATOM 676 C CA . TYR A 1 81 ? 24.040 -13.200 -7.895 1.00 59.94 81 TYR A CA 1
ATOM 677 C C . TYR A 1 81 ? 23.491 -12.545 -6.621 1.00 59.94 81 TYR A C 1
ATOM 679 O O . TYR A 1 81 ? 23.041 -13.225 -5.690 1.00 59.94 81 TYR A O 1
ATOM 687 N N . VAL A 1 82 ? 23.550 -11.214 -6.560 1.00 62.84 82 VAL A N 1
ATOM 688 C CA . VAL A 1 82 ? 23.051 -10.439 -5.427 1.00 62.84 82 VAL A CA 1
ATOM 689 C C . VAL A 1 82 ? 21.526 -10.503 -5.374 1.00 62.84 82 VAL A C 1
ATOM 691 O O . VAL A 1 82 ? 20.996 -10.787 -4.298 1.00 62.84 82 VAL A O 1
ATOM 694 N N . ASP A 1 83 ? 20.829 -10.336 -6.498 1.00 62.81 83 ASP A N 1
ATOM 695 C CA . ASP A 1 83 ? 19.369 -10.422 -6.569 1.00 62.81 83 ASP A CA 1
ATOM 696 C C . ASP A 1 83 ? 18.881 -11.822 -6.174 1.00 62.81 83 ASP A C 1
ATOM 698 O O . ASP A 1 83 ? 17.949 -11.923 -5.374 1.00 62.81 83 ASP A O 1
ATOM 702 N N . ASP A 1 84 ? 19.543 -12.902 -6.604 1.00 61.66 84 ASP A N 1
ATOM 703 C CA . ASP A 1 84 ? 19.170 -14.277 -6.241 1.00 61.66 84 ASP A CA 1
ATOM 704 C C . ASP A 1 84 ? 19.327 -14.566 -4.739 1.00 61.66 84 ASP A C 1
ATOM 706 O O . ASP A 1 84 ? 18.416 -15.095 -4.082 1.00 61.66 84 ASP A O 1
ATOM 710 N N . HIS A 1 85 ? 20.480 -14.221 -4.156 1.00 63.31 85 HIS A N 1
ATOM 711 C CA . HIS A 1 85 ? 20.738 -14.477 -2.738 1.00 63.31 85 HIS A CA 1
ATO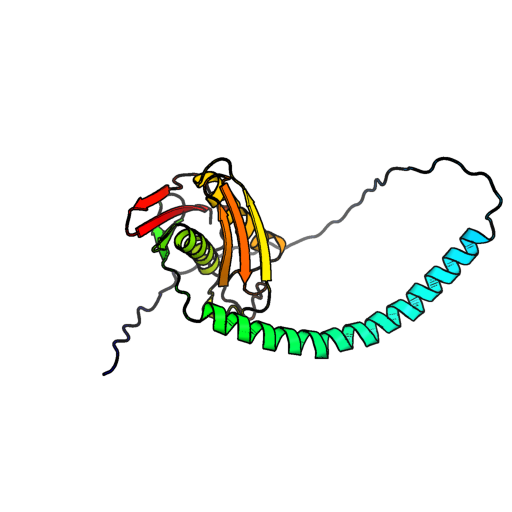M 712 C C . HIS A 1 85 ? 19.900 -13.584 -1.822 1.00 63.31 85 HIS A C 1
ATOM 714 O O . HIS A 1 85 ? 19.326 -14.080 -0.846 1.00 63.31 85 HIS A O 1
ATOM 720 N N . ILE A 1 86 ? 19.759 -12.300 -2.161 1.00 68.75 86 ILE A N 1
ATOM 721 C CA . ILE A 1 86 ? 18.898 -11.367 -1.430 1.00 68.75 86 ILE A CA 1
ATOM 722 C C . ILE A 1 86 ? 17.440 -11.812 -1.528 1.00 68.75 86 ILE A C 1
ATOM 724 O O . ILE A 1 86 ? 16.754 -11.862 -0.503 1.00 68.75 86 ILE A O 1
ATOM 728 N N . SER A 1 87 ? 16.976 -12.210 -2.715 1.00 70.12 87 SER A N 1
ATOM 729 C CA . SER A 1 87 ? 15.620 -12.727 -2.901 1.00 70.12 87 SER A CA 1
ATOM 730 C C . SER A 1 87 ? 15.364 -13.910 -1.979 1.00 70.12 87 SER A C 1
ATOM 732 O O . SER A 1 87 ? 14.349 -13.940 -1.285 1.00 70.12 87 SER A O 1
ATOM 734 N N . LYS A 1 88 ? 16.294 -14.866 -1.888 1.00 72.25 88 LYS A N 1
ATOM 735 C CA . LYS A 1 88 ? 16.130 -16.059 -1.046 1.00 72.25 88 LYS A CA 1
ATOM 736 C C . LYS A 1 88 ? 16.015 -15.731 0.443 1.00 72.25 88 LYS A C 1
ATOM 738 O O . LYS A 1 88 ? 15.154 -16.292 1.125 1.00 72.25 88 LYS A O 1
ATOM 743 N N . ASP A 1 89 ? 16.830 -14.810 0.944 1.00 76.94 89 ASP A N 1
ATOM 744 C CA . ASP A 1 89 ? 16.767 -14.367 2.340 1.00 76.94 89 ASP A CA 1
ATOM 745 C C . ASP A 1 89 ? 15.473 -13.599 2.638 1.00 76.94 89 ASP A C 1
ATOM 747 O O . ASP A 1 89 ? 14.836 -13.819 3.674 1.00 76.94 89 ASP A O 1
ATOM 751 N N . ILE A 1 90 ? 15.031 -12.756 1.704 1.00 78.69 90 ILE A N 1
ATOM 752 C CA . ILE A 1 90 ? 13.754 -12.042 1.778 1.00 78.69 90 ILE A CA 1
ATOM 753 C C . ILE A 1 90 ? 12.578 -13.031 1.784 1.00 78.69 90 ILE A C 1
ATOM 755 O O . ILE A 1 90 ? 11.694 -12.929 2.638 1.00 78.69 90 ILE A O 1
ATOM 759 N N . TYR A 1 91 ? 12.572 -14.024 0.891 1.00 78.50 91 TYR A N 1
ATOM 760 C CA . TYR A 1 91 ? 11.539 -15.062 0.852 1.00 78.50 91 TYR A CA 1
ATOM 761 C C . TYR A 1 91 ? 11.482 -15.844 2.165 1.00 78.50 91 TYR A C 1
ATOM 763 O O . TYR A 1 91 ? 10.399 -16.055 2.713 1.00 78.50 91 TYR A O 1
ATOM 771 N N . ASN A 1 92 ? 12.634 -16.222 2.724 1.00 79.75 92 ASN A N 1
ATOM 772 C CA . ASN A 1 92 ? 12.687 -16.893 4.022 1.00 79.75 92 ASN A CA 1
ATOM 773 C C . ASN A 1 92 ? 12.114 -16.008 5.137 1.00 79.75 92 ASN A C 1
ATOM 775 O O . ASN A 1 92 ? 11.330 -16.490 5.960 1.00 79.75 92 ASN A O 1
ATOM 779 N N . LYS A 1 93 ? 12.443 -14.711 5.132 1.00 82.81 93 LYS A N 1
ATOM 780 C CA . LYS A 1 93 ? 11.958 -13.728 6.108 1.00 82.81 93 LYS A CA 1
ATOM 781 C C . LYS A 1 93 ? 10.436 -13.578 6.094 1.00 82.81 93 LYS A C 1
ATOM 783 O O . LYS A 1 93 ? 9.831 -13.476 7.160 1.00 82.81 93 LYS A O 1
ATOM 788 N N . PHE A 1 94 ? 9.817 -13.580 4.915 1.00 85.56 94 PHE A N 1
ATOM 789 C CA . PHE A 1 94 ? 8.375 -13.355 4.763 1.00 85.56 94 PHE A CA 1
ATOM 790 C C . PHE A 1 94 ? 7.540 -14.630 4.591 1.00 85.56 94 PHE A C 1
ATOM 792 O O . PHE A 1 94 ? 6.316 -14.545 4.576 1.00 85.56 94 PHE A O 1
ATOM 799 N N . SER A 1 95 ? 8.167 -15.809 4.561 1.00 77.81 95 SER A N 1
ATOM 800 C CA . SER A 1 95 ? 7.515 -17.115 4.354 1.00 77.81 95 SER A CA 1
ATOM 801 C C . SER A 1 95 ? 6.298 -17.397 5.248 1.00 77.81 95 SER A C 1
ATOM 803 O O . SER A 1 95 ? 5.357 -18.055 4.814 1.00 77.81 95 SER A O 1
ATOM 805 N N . ASN A 1 96 ? 6.295 -16.885 6.483 1.00 79.38 96 ASN A N 1
ATOM 806 C CA . ASN A 1 96 ? 5.215 -17.089 7.456 1.00 79.38 96 ASN A CA 1
ATOM 807 C C . ASN A 1 96 ? 4.309 -15.861 7.637 1.00 79.38 96 ASN A C 1
ATOM 809 O O . ASN A 1 96 ? 3.457 -15.856 8.527 1.00 79.38 96 ASN A O 1
ATOM 813 N N . LYS A 1 97 ? 4.519 -14.793 6.861 1.00 87.50 97 LYS A N 1
ATOM 814 C CA . LYS A 1 97 ? 3.763 -13.551 7.013 1.00 87.50 97 LYS A CA 1
ATOM 815 C C . LYS A 1 97 ? 2.451 -13.655 6.246 1.00 87.50 97 LYS A C 1
ATOM 817 O O . LYS A 1 97 ? 2.443 -13.849 5.036 1.00 87.50 97 LYS A O 1
ATOM 822 N N . THR A 1 98 ? 1.345 -13.519 6.966 1.00 90.38 98 THR A N 1
ATOM 823 C CA . THR A 1 98 ? -0.009 -13.565 6.408 1.00 90.38 98 THR A CA 1
ATOM 824 C C . THR A 1 98 ? -0.669 -12.205 6.547 1.00 90.38 98 THR A C 1
ATOM 826 O O . THR A 1 98 ? -0.564 -11.579 7.601 1.00 90.38 98 THR A O 1
ATOM 829 N N . TYR A 1 99 ? -1.376 -11.784 5.505 1.00 95.12 99 TYR A N 1
ATOM 830 C CA . TYR A 1 99 ? -2.165 -10.559 5.500 1.00 95.12 99 TYR A CA 1
ATOM 831 C C . TYR A 1 99 ? -3.642 -10.926 5.460 1.00 95.12 99 TYR A C 1
ATOM 833 O O . TYR A 1 99 ? -4.048 -11.767 4.658 1.00 95.12 99 TYR A O 1
ATOM 841 N N . GLU A 1 100 ? -4.439 -10.309 6.325 1.00 96.69 100 GLU A N 1
ATOM 842 C CA . GLU A 1 100 ? -5.880 -10.529 6.362 1.00 96.69 100 GLU A CA 1
ATOM 843 C C . GLU A 1 100 ? -6.593 -9.281 5.851 1.00 96.69 100 GLU A C 1
ATOM 845 O O . GLU A 1 100 ? -6.507 -8.202 6.442 1.00 96.69 100 GLU A O 1
ATOM 850 N N . TYR A 1 101 ? -7.293 -9.422 4.729 1.00 97.44 101 TYR A N 1
ATOM 851 C CA . TYR A 1 101 ? -8.053 -8.334 4.134 1.00 97.44 101 TYR A CA 1
ATOM 852 C C . TYR A 1 101 ? -9.221 -8.839 3.286 1.00 97.44 101 TYR A C 1
ATOM 854 O O . TYR A 1 101 ? -9.330 -10.022 2.961 1.00 97.44 101 TYR A O 1
ATOM 862 N N . LYS A 1 102 ? -10.136 -7.925 2.968 1.00 97.19 102 LYS A N 1
ATOM 863 C CA . LYS A 1 102 ? -11.276 -8.131 2.072 1.00 97.19 102 LYS A CA 1
ATOM 864 C C . LYS A 1 102 ? -11.696 -6.806 1.442 1.00 97.19 102 LYS A C 1
ATOM 866 O O . LYS A 1 102 ? -11.399 -5.735 1.971 1.00 97.19 102 LYS A O 1
ATOM 871 N N . TYR A 1 103 ? -12.464 -6.909 0.369 1.00 96.38 103 TYR A N 1
ATOM 872 C CA . TYR A 1 103 ? -13.085 -5.777 -0.304 1.00 96.38 103 TYR A CA 1
ATOM 873 C C . TYR A 1 103 ? -14.564 -5.694 0.064 1.00 96.38 103 TYR A C 1
ATOM 875 O O . TYR A 1 103 ? -15.233 -6.725 0.193 1.00 96.38 103 TYR A O 1
ATOM 883 N N . LEU A 1 104 ? -15.068 -4.481 0.264 1.00 94.75 104 LEU A N 1
ATOM 884 C CA . LEU A 1 104 ? -16.472 -4.214 0.552 1.00 94.75 104 LEU A CA 1
ATOM 885 C C . LEU A 1 104 ? -17.016 -3.241 -0.495 1.00 94.75 104 LEU A C 1
ATOM 887 O O . LEU A 1 104 ? -16.405 -2.202 -0.751 1.00 94.75 104 LEU A O 1
ATOM 891 N N . ASP A 1 105 ? -18.174 -3.571 -1.065 1.00 88.81 105 ASP A N 1
ATOM 892 C CA . ASP A 1 105 ? -18.857 -2.690 -2.010 1.00 88.81 105 ASP A CA 1
ATOM 893 C C . ASP A 1 105 ? -19.310 -1.410 -1.302 1.00 88.81 105 ASP A C 1
ATOM 895 O O . ASP A 1 105 ? -19.915 -1.456 -0.224 1.00 88.81 105 ASP A O 1
ATOM 899 N N . HIS A 1 106 ? -19.051 -0.268 -1.932 1.00 86.25 106 HIS A N 1
ATOM 900 C CA . HIS A 1 106 ? -19.542 1.031 -1.501 1.00 86.25 106 HIS A CA 1
ATOM 901 C C . HIS A 1 106 ? -20.366 1.673 -2.623 1.00 86.25 106 HIS A C 1
ATOM 903 O O . HIS A 1 106 ? -20.265 1.310 -3.790 1.00 86.25 106 HIS A O 1
ATOM 909 N N . THR A 1 107 ? -21.242 2.619 -2.280 1.00 77.69 107 THR A N 1
ATOM 910 C CA . THR A 1 107 ? -22.130 3.248 -3.270 1.00 77.69 107 THR A CA 1
ATOM 911 C C . THR A 1 107 ? -21.400 4.158 -4.257 1.00 77.69 107 THR A C 1
ATOM 913 O O . THR A 1 107 ? -21.959 4.455 -5.310 1.00 77.69 107 THR A O 1
ATOM 916 N N . ALA A 1 108 ? -20.206 4.635 -3.895 1.00 76.50 108 ALA A N 1
ATOM 917 C CA . ALA A 1 108 ? -19.344 5.433 -4.767 1.00 76.50 108 ALA A CA 1
ATOM 918 C C . ALA A 1 108 ? -18.332 4.531 -5.487 1.00 76.50 108 ALA A C 1
ATOM 920 O O . ALA A 1 108 ? -18.482 4.297 -6.681 1.00 76.50 108 ALA A O 1
ATOM 921 N N . ASP A 1 109 ? -17.387 3.975 -4.725 1.00 90.12 109 ASP A N 1
ATOM 922 C CA . ASP A 1 109 ? -16.281 3.156 -5.229 1.00 90.12 109 ASP A CA 1
ATOM 923 C C . ASP A 1 109 ? -16.135 1.868 -4.393 1.00 90.12 109 ASP A C 1
ATOM 925 O O . ASP A 1 109 ? -17.105 1.127 -4.217 1.00 90.12 109 ASP A O 1
ATOM 929 N N . ILE A 1 110 ? -14.948 1.591 -3.839 1.00 94.69 110 ILE A N 1
ATOM 930 C CA . ILE A 1 110 ? -14.671 0.375 -3.069 1.00 94.69 110 ILE A CA 1
ATOM 931 C C . ILE A 1 110 ? -13.994 0.675 -1.732 1.00 94.69 110 ILE A C 1
ATOM 933 O O . ILE A 1 110 ? -13.122 1.539 -1.627 1.00 94.69 110 ILE A O 1
ATOM 937 N N . ILE A 1 111 ? -14.389 -0.062 -0.693 1.00 96.81 111 ILE A N 1
ATOM 938 C CA . ILE A 1 111 ? -13.747 -0.007 0.620 1.00 96.81 111 ILE A CA 1
ATOM 939 C C . ILE A 1 111 ? -12.770 -1.174 0.743 1.00 96.81 111 ILE A C 1
ATOM 941 O O . ILE A 1 111 ? -13.148 -2.349 0.694 1.00 96.81 111 ILE A O 1
ATOM 945 N N . LEU A 1 112 ? -11.508 -0.833 0.973 1.00 97.81 112 LEU A N 1
ATOM 946 C CA . LEU A 1 112 ? -10.479 -1.757 1.412 1.00 97.81 112 LEU A CA 1
ATOM 947 C C . LEU A 1 112 ? -10.638 -1.977 2.917 1.00 97.81 112 LEU A C 1
ATOM 949 O O . LEU A 1 112 ? -10.719 -1.018 3.688 1.00 97.81 112 LEU A O 1
ATOM 953 N N . HIS A 1 113 ? -10.666 -3.235 3.346 1.00 97.81 113 HIS A N 1
ATOM 954 C CA . HIS A 1 113 ? -10.737 -3.587 4.758 1.00 97.81 113 HIS A CA 1
ATOM 955 C C . HIS A 1 113 ? -9.630 -4.566 5.139 1.00 97.81 113 HIS A C 1
ATOM 957 O O . HIS A 1 113 ? -9.516 -5.623 4.519 1.00 97.81 113 HIS A O 1
ATOM 963 N N . SER A 1 114 ? -8.873 -4.261 6.193 1.00 98.06 114 SER A N 1
ATOM 964 C CA . SER A 1 114 ? -7.866 -5.163 6.760 1.00 98.06 114 SER A CA 1
ATOM 965 C C . SER A 1 114 ? -8.125 -5.479 8.228 1.00 98.06 114 SER A C 1
ATOM 967 O O . SER A 1 114 ? -8.695 -4.666 8.957 1.00 98.06 114 SER A O 1
ATOM 969 N N . SER A 1 115 ? -7.678 -6.660 8.656 1.00 96.69 115 SER A N 1
ATOM 970 C CA . SER A 1 115 ? -7.668 -7.099 10.051 1.00 96.69 115 SER A CA 1
ATOM 971 C C . SER A 1 115 ? -6.275 -7.563 10.475 1.00 96.69 115 SER A C 1
ATOM 973 O O . SER A 1 115 ? -5.429 -7.915 9.654 1.00 96.69 115 SER A O 1
ATOM 975 N N . GLY A 1 116 ? -6.017 -7.549 11.779 1.00 94.81 116 GLY A N 1
ATOM 976 C CA . GLY A 1 116 ? -4.754 -8.018 12.341 1.00 94.81 116 GLY A CA 1
ATOM 977 C C . GLY A 1 116 ? -4.750 -7.988 13.864 1.00 94.81 116 GLY A C 1
ATOM 978 O O . GLY A 1 116 ? -5.638 -7.416 14.501 1.00 94.81 116 GLY A O 1
ATOM 979 N N . LYS A 1 117 ? -3.727 -8.586 14.481 1.00 93.38 117 LYS A N 1
ATOM 980 C CA . LYS A 1 117 ? -3.614 -8.652 15.952 1.00 93.38 117 LYS A CA 1
ATOM 981 C C . LYS A 1 117 ? -3.242 -7.309 16.568 1.00 93.38 117 LYS A C 1
ATOM 983 O O . LYS A 1 117 ? -3.458 -7.073 17.751 1.00 93.38 117 LYS A O 1
ATOM 988 N N . ASN A 1 118 ? -2.620 -6.443 15.778 1.00 93.69 118 ASN A N 1
ATOM 989 C CA . ASN A 1 118 ? -2.153 -5.129 16.187 1.00 93.69 118 ASN A CA 1
ATOM 990 C C . ASN A 1 118 ? -2.232 -4.153 15.004 1.00 93.69 118 ASN A C 1
ATOM 992 O O . ASN A 1 118 ? -2.370 -4.556 13.847 1.00 93.69 118 ASN A O 1
ATOM 996 N N . LEU A 1 119 ? -2.120 -2.856 15.298 1.00 94.50 119 LEU A N 1
ATOM 997 C CA . LEU A 1 119 ? -2.165 -1.806 14.277 1.00 94.50 119 LEU A CA 1
ATOM 998 C C . LEU A 1 119 ? -1.077 -1.973 13.211 1.00 94.50 119 LEU A C 1
ATOM 1000 O O . LEU A 1 119 ? -1.336 -1.692 12.048 1.00 94.50 119 LEU A O 1
ATOM 1004 N N . ARG A 1 120 ? 0.115 -2.463 13.576 1.00 95.38 120 ARG A N 1
ATOM 1005 C CA . ARG A 1 120 ? 1.206 -2.684 12.615 1.00 95.38 120 ARG A CA 1
ATOM 1006 C C . ARG A 1 120 ? 0.793 -3.681 11.536 1.00 95.38 120 ARG A C 1
ATOM 1008 O O . ARG A 1 120 ? 0.893 -3.362 10.359 1.00 95.38 120 ARG A O 1
ATOM 1015 N N . GLU A 1 121 ? 0.279 -4.840 11.936 1.00 95.19 121 GLU A N 1
ATOM 1016 C CA . GLU A 1 121 ? -0.216 -5.862 11.008 1.00 95.19 121 GLU A CA 1
ATOM 1017 C C . GLU A 1 121 ? -1.364 -5.339 10.137 1.00 95.19 121 GLU A C 1
ATOM 1019 O O . GLU A 1 121 ? -1.420 -5.657 8.951 1.00 95.19 121 GLU A O 1
ATOM 1024 N N . CYS A 1 122 ? -2.246 -4.497 10.684 1.00 96.56 122 CYS A N 1
ATOM 1025 C CA . CYS A 1 122 ? -3.345 -3.910 9.913 1.00 96.56 122 CYS A CA 1
ATOM 1026 C C . CYS A 1 122 ? -2.852 -2.917 8.858 1.00 96.56 122 CYS A C 1
ATOM 1028 O O . CYS A 1 122 ? -3.359 -2.948 7.738 1.00 96.56 122 CYS A O 1
ATOM 1030 N N . PHE A 1 123 ? -1.874 -2.066 9.199 1.00 97.56 123 PHE A N 1
ATOM 1031 C CA . PHE A 1 123 ? -1.243 -1.116 8.273 1.00 97.56 123 PHE A CA 1
ATOM 1032 C C . PHE A 1 123 ? -0.538 -1.847 7.128 1.00 97.56 123 PHE A C 1
ATOM 1034 O O . PHE A 1 123 ? -0.686 -1.484 5.964 1.00 97.56 123 PHE A O 1
ATOM 1041 N N . GLU A 1 124 ? 0.196 -2.914 7.437 1.00 97.62 124 GLU A N 1
ATOM 1042 C CA . GLU A 1 124 ? 0.822 -3.734 6.401 1.00 97.62 124 GLU A CA 1
ATOM 1043 C C . GLU A 1 124 ? -0.246 -4.416 5.533 1.00 97.62 124 GLU A C 1
ATOM 1045 O O . GLU A 1 124 ? -0.190 -4.328 4.309 1.00 97.62 124 GLU A O 1
ATOM 1050 N N . SER A 1 125 ? -1.264 -5.023 6.152 1.00 97.75 125 SER A N 1
ATOM 1051 C CA . SER A 1 125 ? -2.318 -5.757 5.441 1.00 97.75 125 SER A CA 1
ATOM 1052 C C . SER A 1 125 ? -3.179 -4.864 4.548 1.00 97.75 125 SER A C 1
ATOM 1054 O O . SER A 1 125 ? -3.544 -5.292 3.459 1.00 97.75 125 SER A O 1
ATOM 1056 N N . ILE A 1 126 ? -3.497 -3.630 4.959 1.00 98.25 126 ILE A N 1
ATOM 1057 C CA . ILE A 1 126 ? -4.308 -2.711 4.140 1.00 98.25 126 ILE A CA 1
ATOM 1058 C C . ILE A 1 126 ? -3.536 -2.206 2.919 1.00 98.25 126 ILE A C 1
ATOM 1060 O O . ILE A 1 126 ? -4.118 -2.043 1.852 1.00 98.25 126 ILE A O 1
ATOM 1064 N N . CYS A 1 127 ? -2.222 -2.019 3.039 1.00 98.19 127 CYS A N 1
ATOM 1065 C CA . CYS A 1 127 ? -1.403 -1.638 1.895 1.00 98.19 127 CYS A CA 1
ATOM 1066 C C . CYS A 1 127 ? -1.225 -2.809 0.916 1.00 98.19 127 CYS A C 1
ATOM 1068 O O . CYS A 1 127 ? -1.369 -2.622 -0.288 1.00 98.19 127 CYS A O 1
ATOM 1070 N N . ILE A 1 128 ? -1.036 -4.040 1.408 1.00 98.06 128 ILE A N 1
ATOM 1071 C CA . ILE A 1 128 ? -1.059 -5.227 0.536 1.00 98.06 128 ILE A CA 1
ATOM 1072 C C . ILE A 1 128 ? -2.431 -5.412 -0.127 1.00 98.06 128 ILE A C 1
ATOM 1074 O O . ILE A 1 128 ? -2.486 -5.695 -1.316 1.00 98.06 128 ILE A O 1
ATOM 1078 N N . CYS A 1 129 ? -3.528 -5.182 0.600 1.00 98.06 129 CYS A N 1
ATOM 1079 C CA . CYS A 1 129 ? -4.890 -5.199 0.056 1.00 98.06 129 CYS A CA 1
ATOM 1080 C C . CYS A 1 129 ? -5.055 -4.233 -1.130 1.00 98.06 129 CYS A C 1
ATOM 1082 O O . CYS A 1 129 ? -5.657 -4.596 -2.142 1.00 98.06 129 CYS A O 1
ATOM 1084 N N . MET A 1 130 ? -4.487 -3.026 -1.016 1.00 97.94 130 MET A N 1
ATOM 1085 C CA . MET A 1 130 ? -4.476 -2.015 -2.077 1.00 97.94 130 MET A CA 1
ATOM 1086 C C . MET A 1 130 ? -3.747 -2.522 -3.328 1.00 97.94 130 MET A C 1
ATOM 1088 O O . MET A 1 130 ? -4.307 -2.473 -4.419 1.00 97.94 130 MET A O 1
ATOM 1092 N N . PHE A 1 131 ? -2.532 -3.058 -3.178 1.00 98.00 131 PHE A N 1
ATOM 1093 C CA . PHE A 1 131 ? -1.766 -3.572 -4.317 1.00 98.00 131 PHE A CA 1
ATOM 1094 C C . PHE A 1 131 ? -2.372 -4.831 -4.937 1.00 98.00 131 PHE A C 1
ATOM 1096 O O . PHE A 1 131 ? -2.368 -4.938 -6.160 1.00 98.00 131 PHE A O 1
ATOM 1103 N N . ASP A 1 132 ? -2.938 -5.738 -4.137 1.00 97.25 132 ASP A N 1
ATOM 1104 C CA . ASP A 1 132 ? -3.610 -6.945 -4.644 1.00 97.25 132 ASP A CA 1
ATOM 1105 C C . ASP A 1 132 ? -4.864 -6.611 -5.461 1.00 97.25 132 ASP A C 1
ATOM 1107 O O . ASP A 1 132 ? -5.200 -7.304 -6.420 1.00 97.25 132 ASP A O 1
ATOM 1111 N N . TYR A 1 133 ? -5.517 -5.486 -5.153 1.00 96.31 133 TYR A N 1
ATOM 1112 C CA . TYR A 1 133 ? -6.624 -4.980 -5.962 1.00 96.31 133 TYR A CA 1
ATOM 1113 C C . TYR A 1 133 ? -6.161 -4.446 -7.329 1.00 96.31 133 TYR A C 1
ATOM 1115 O O . TYR A 1 133 ? -6.855 -4.601 -8.340 1.00 96.31 133 TYR A O 1
ATOM 1123 N N . MET A 1 134 ? -4.972 -3.836 -7.372 1.00 95.50 134 MET A N 1
ATOM 1124 C CA . MET A 1 134 ? -4.381 -3.253 -8.582 1.00 95.50 134 MET A CA 1
ATOM 1125 C C . MET A 1 134 ? -3.675 -4.288 -9.463 1.00 95.50 134 MET A C 1
ATOM 1127 O O . MET A 1 134 ? -3.618 -4.120 -10.682 1.00 95.50 134 MET A O 1
ATOM 1131 N N . CYS A 1 135 ? -3.138 -5.356 -8.875 1.00 95.31 135 CYS A N 1
ATOM 1132 C CA . CYS A 1 135 ? -2.398 -6.401 -9.569 1.00 95.31 135 CYS A CA 1
ATOM 1133 C C . CYS A 1 135 ? -2.420 -7.708 -8.775 1.00 95.31 135 CYS A C 1
ATOM 1135 O O . CYS A 1 135 ? -2.186 -7.708 -7.572 1.00 95.31 135 CYS A O 1
ATOM 1137 N N . ASN A 1 136 ? -2.566 -8.841 -9.462 1.00 93.81 136 ASN A N 1
ATOM 1138 C CA . ASN A 1 136 ? -2.451 -10.156 -8.833 1.00 93.81 136 ASN A CA 1
ATOM 1139 C C . ASN A 1 136 ? -1.039 -10.360 -8.246 1.00 93.81 136 ASN A C 1
ATOM 1141 O O . ASN A 1 136 ? -0.061 -10.513 -8.985 1.00 93.81 136 ASN A O 1
ATOM 1145 N N . LEU A 1 137 ? -0.913 -10.401 -6.916 1.00 94.44 137 LEU A N 1
ATOM 1146 C CA . LEU A 1 137 ? 0.397 -10.481 -6.254 1.00 94.44 137 LEU A CA 1
ATOM 1147 C C . LEU A 1 137 ? 1.056 -11.863 -6.348 1.00 94.44 137 LEU A C 1
ATOM 1149 O O . LEU A 1 137 ? 2.233 -12.018 -6.003 1.00 94.44 137 LEU A O 1
ATOM 1153 N N . ASN A 1 138 ? 0.350 -12.888 -6.832 1.00 92.25 138 ASN A N 1
ATOM 1154 C CA . ASN A 1 138 ? 0.927 -14.225 -6.979 1.00 92.25 138 ASN A CA 1
ATOM 1155 C C . ASN A 1 138 ? 2.064 -14.251 -8.007 1.00 92.25 138 ASN A C 1
ATOM 1157 O O . ASN A 1 138 ? 3.057 -14.937 -7.774 1.00 92.25 138 ASN A O 1
ATOM 1161 N N . SER A 1 139 ? 1.945 -13.472 -9.087 1.00 91.12 139 SER A N 1
ATOM 1162 C CA . SER A 1 139 ? 2.967 -13.348 -10.137 1.00 91.12 139 SER A CA 1
ATOM 1163 C C . SER A 1 139 ? 4.097 -12.375 -9.798 1.00 91.12 139 SER A C 1
ATOM 1165 O O . SER A 1 139 ? 5.087 -12.340 -10.515 1.00 91.12 139 SER A O 1
ATOM 1167 N N . VAL A 1 140 ? 3.956 -11.576 -8.736 1.00 93.44 140 VAL A N 1
ATOM 1168 C CA . VAL A 1 140 ? 4.950 -10.564 -8.354 1.00 93.44 140 VAL A CA 1
ATOM 1169 C C . VAL A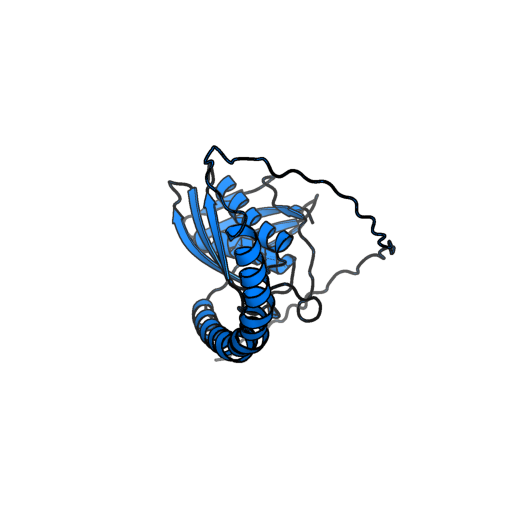 1 140 ? 6.084 -11.222 -7.569 1.00 93.44 140 VAL A C 1
ATOM 1171 O O . VAL A 1 140 ? 5.843 -11.945 -6.597 1.00 93.44 140 VAL A O 1
ATOM 1174 N N . GLU A 1 141 ? 7.327 -10.968 -7.962 1.00 91.06 141 GLU A N 1
ATOM 1175 C CA . GLU A 1 141 ? 8.525 -11.467 -7.278 1.00 91.06 141 GLU A CA 1
ATOM 1176 C C . GLU A 1 141 ? 9.117 -10.402 -6.341 1.00 91.06 141 GLU A C 1
ATOM 1178 O O . GLU A 1 141 ? 8.739 -9.239 -6.386 1.00 91.06 141 GLU A O 1
ATOM 1183 N N . LEU A 1 142 ? 10.022 -10.787 -5.438 1.00 91.50 142 LEU A N 1
ATOM 1184 C CA . LEU A 1 142 ? 10.593 -9.888 -4.422 1.00 91.50 142 LEU A CA 1
ATOM 1185 C C . LEU A 1 142 ? 11.962 -9.331 -4.840 1.00 91.50 142 LEU A C 1
ATOM 1187 O O . LEU A 1 142 ? 12.918 -9.406 -4.073 1.00 91.50 142 LEU A O 1
ATOM 1191 N N . LYS A 1 143 ? 12.047 -8.785 -6.057 1.00 88.12 143 LYS A N 1
ATOM 1192 C CA . LYS A 1 143 ? 13.305 -8.322 -6.673 1.00 88.12 143 LYS A CA 1
ATOM 1193 C C . LYS A 1 143 ? 13.742 -6.938 -6.211 1.00 88.12 143 LYS A C 1
ATOM 1195 O O . LYS A 1 143 ? 14.925 -6.648 -6.088 1.00 88.12 143 LYS A O 1
ATOM 1200 N N . LYS A 1 144 ? 12.787 -6.037 -5.998 1.00 90.62 144 LYS A N 1
ATOM 1201 C CA . LYS A 1 144 ? 13.034 -4.628 -5.692 1.00 90.62 144 LYS A CA 1
ATOM 1202 C C . LYS A 1 144 ? 12.523 -4.288 -4.299 1.00 90.62 144 LYS A C 1
ATOM 1204 O O . LYS A 1 144 ? 11.538 -4.839 -3.806 1.00 90.62 144 LYS A O 1
ATOM 1209 N N . ARG A 1 145 ? 13.204 -3.331 -3.668 1.00 93.50 145 ARG A N 1
ATOM 1210 C CA . ARG A 1 145 ? 12.835 -2.774 -2.366 1.00 93.50 145 ARG A CA 1
ATOM 1211 C C . ARG A 1 145 ? 12.723 -1.256 -2.451 1.00 93.50 145 ARG A C 1
ATOM 1213 O O . ARG A 1 145 ? 13.581 -0.607 -3.053 1.00 93.50 145 ARG A O 1
ATOM 1220 N N . ARG A 1 146 ? 11.710 -0.688 -1.802 1.00 96.56 146 ARG A N 1
ATOM 1221 C CA . ARG A 1 146 ? 11.544 0.759 -1.615 1.00 96.56 146 ARG A CA 1
ATOM 1222 C C . ARG A 1 146 ? 11.382 1.080 -0.142 1.00 96.56 146 ARG A C 1
ATOM 1224 O O . ARG A 1 146 ? 10.691 0.365 0.578 1.00 96.56 146 ARG A O 1
ATOM 1231 N N . LYS A 1 147 ? 12.070 2.125 0.307 1.00 97.44 147 LYS A N 1
ATOM 1232 C CA . LYS A 1 147 ? 11.955 2.651 1.665 1.00 97.44 147 LYS A CA 1
ATOM 1233 C C . LYS A 1 147 ? 10.995 3.828 1.638 1.00 97.44 147 LYS A C 1
ATOM 1235 O O . LYS A 1 147 ? 11.136 4.684 0.775 1.00 97.44 147 LYS A O 1
ATOM 1240 N N . ILE A 1 148 ? 10.107 3.897 2.620 1.00 97.56 148 ILE A N 1
ATOM 1241 C CA . ILE A 1 148 ? 9.306 5.088 2.881 1.00 97.56 148 ILE A CA 1
ATOM 1242 C C . ILE A 1 148 ? 9.482 5.534 4.332 1.00 97.56 148 ILE A C 1
ATOM 1244 O O . ILE A 1 148 ? 9.640 4.711 5.242 1.00 97.56 148 ILE A O 1
ATOM 1248 N N . THR A 1 149 ? 9.424 6.844 4.541 1.00 98.19 149 THR A N 1
ATOM 1249 C CA . THR A 1 149 ? 9.380 7.459 5.867 1.00 98.19 149 THR A CA 1
ATOM 1250 C C . THR A 1 149 ? 8.256 8.481 5.863 1.00 98.19 149 THR A C 1
ATOM 1252 O O . THR A 1 149 ? 8.337 9.486 5.167 1.00 98.19 149 THR A O 1
ATOM 1255 N N . VAL A 1 150 ? 7.206 8.221 6.638 1.00 98.19 150 VAL A N 1
ATOM 1256 C CA . VAL A 1 150 ? 5.976 9.022 6.632 1.00 98.19 150 VAL A CA 1
ATOM 1257 C C . VAL A 1 150 ? 5.605 9.450 8.041 1.00 98.19 150 VAL A C 1
ATOM 1259 O O . VAL A 1 150 ? 5.728 8.677 8.995 1.00 98.19 150 VAL A O 1
ATOM 1262 N N . SER A 1 151 ? 5.123 10.681 8.173 1.00 98.06 151 SER A N 1
ATOM 1263 C CA . SER A 1 151 ? 4.584 11.223 9.418 1.00 98.06 151 SER A CA 1
ATOM 1264 C C . SER A 1 151 ? 3.157 11.734 9.225 1.00 98.06 151 SER A C 1
ATOM 1266 O O . SER A 1 151 ? 2.718 11.962 8.098 1.00 98.06 151 SER A O 1
ATOM 1268 N N . GLY A 1 152 ? 2.410 11.895 10.316 1.00 97.12 152 GLY A N 1
ATOM 1269 C CA . GLY A 1 152 ? 1.043 12.423 10.302 1.00 97.12 152 GLY A CA 1
ATOM 1270 C C . GLY A 1 152 ? 0.740 13.274 11.534 1.00 97.12 152 GLY A C 1
ATOM 1271 O O . GLY A 1 152 ? 1.471 13.232 12.519 1.00 97.12 152 GLY A O 1
ATOM 1272 N N . ALA A 1 153 ? -0.342 14.057 11.499 1.00 96.25 153 ALA A N 1
ATOM 1273 C CA . ALA A 1 153 ? -0.777 14.832 12.669 1.00 96.25 153 ALA A CA 1
ATOM 1274 C C . ALA A 1 153 ? -1.537 13.972 13.698 1.00 96.25 153 ALA A C 1
ATOM 1276 O O . ALA A 1 153 ? -1.596 14.304 14.881 1.00 96.25 153 ALA A O 1
ATOM 1277 N N . ASN A 1 154 ? -2.129 12.871 13.242 1.00 96.06 154 ASN A N 1
ATOM 1278 C CA . ASN A 1 154 ? -2.832 11.869 14.034 1.00 96.06 154 ASN A CA 1
ATOM 1279 C C . ASN A 1 154 ? -2.717 10.502 13.331 1.00 96.06 154 ASN A C 1
ATOM 1281 O O . ASN A 1 154 ? -2.076 10.377 12.286 1.00 96.06 154 ASN A O 1
ATOM 1285 N N . ILE A 1 155 ? -3.334 9.464 13.901 1.00 95.56 155 ILE A N 1
ATOM 1286 C CA . ILE A 1 155 ? -3.265 8.100 13.361 1.00 95.56 155 ILE A CA 1
ATOM 1287 C C . ILE A 1 155 ? -3.923 7.953 11.978 1.00 95.56 155 ILE A C 1
ATOM 1289 O O . ILE A 1 155 ? -3.424 7.191 11.152 1.00 95.56 155 ILE A O 1
ATOM 1293 N N . GLU A 1 156 ? -5.011 8.677 11.714 1.00 96.62 156 GLU A N 1
ATOM 1294 C CA . GLU A 1 156 ? -5.732 8.622 10.437 1.00 96.62 156 GLU A CA 1
ATOM 1295 C C . GLU A 1 156 ? -4.913 9.294 9.333 1.00 96.62 156 GLU A C 1
ATOM 1297 O O . GLU A 1 156 ? -4.738 8.727 8.257 1.00 96.62 156 GLU A O 1
ATOM 1302 N N . ASP A 1 157 ? -4.321 10.452 9.633 1.00 96.94 157 ASP A N 1
ATOM 1303 C CA . ASP A 1 157 ? -3.389 11.143 8.741 1.00 96.94 157 ASP A CA 1
ATOM 1304 C C . ASP A 1 157 ? -2.137 10.309 8.471 1.00 96.94 157 ASP A C 1
ATOM 1306 O O . ASP A 1 157 ? -1.665 10.258 7.339 1.00 96.94 157 ASP A O 1
ATOM 1310 N N . LEU A 1 158 ? -1.611 9.627 9.491 1.00 97.94 158 LEU A N 1
ATOM 1311 C CA . LEU A 1 158 ? -0.464 8.737 9.341 1.00 97.94 158 LEU A CA 1
ATOM 1312 C C . LEU A 1 158 ? -0.781 7.562 8.410 1.00 97.94 158 LEU A C 1
ATOM 1314 O O . LEU A 1 158 ? 0.028 7.242 7.544 1.00 97.94 158 LEU A O 1
ATOM 1318 N N . LEU A 1 159 ? -1.952 6.935 8.566 1.00 98.06 159 LEU A N 1
ATOM 1319 C CA . LEU A 1 159 ? -2.411 5.864 7.681 1.00 98.06 159 LEU A CA 1
ATOM 1320 C C . LEU A 1 159 ? -2.608 6.365 6.248 1.00 98.06 159 LEU A C 1
ATOM 1322 O O . LEU A 1 159 ? -2.166 5.718 5.300 1.00 98.06 159 LEU A O 1
ATOM 1326 N N . PHE A 1 160 ? -3.259 7.515 6.094 1.00 98.25 160 PHE A N 1
ATOM 1327 C CA . PHE A 1 160 ? -3.492 8.127 4.794 1.00 98.25 160 PHE A CA 1
ATOM 1328 C C . PHE A 1 160 ? -2.172 8.428 4.075 1.00 98.25 160 PHE A C 1
ATOM 1330 O O . PHE A 1 160 ? -2.004 8.028 2.925 1.00 98.25 160 PHE A O 1
ATOM 1337 N N . ASN A 1 161 ? -1.217 9.070 4.754 1.00 98.25 161 ASN A N 1
ATOM 1338 C CA . ASN A 1 161 ? 0.093 9.384 4.182 1.00 98.25 161 ASN A CA 1
ATOM 1339 C C . ASN A 1 161 ? 0.885 8.109 3.862 1.00 98.25 161 ASN A C 1
ATOM 1341 O O . ASN A 1 161 ? 1.514 8.031 2.815 1.00 98.25 161 ASN A O 1
ATOM 1345 N N . PHE A 1 162 ? 0.807 7.085 4.717 1.00 98.50 162 PHE A N 1
ATOM 1346 C CA . PHE A 1 162 ? 1.431 5.783 4.477 1.00 98.50 162 PHE A CA 1
ATOM 1347 C C . PHE A 1 162 ? 0.924 5.107 3.198 1.00 98.50 162 PHE A C 1
ATOM 1349 O O . PHE A 1 162 ? 1.726 4.649 2.386 1.00 98.50 162 PHE A O 1
ATOM 1356 N N . LEU A 1 163 ? -0.395 5.057 3.003 1.00 98.44 163 LEU A N 1
ATOM 1357 C CA . LEU A 1 163 ? -0.989 4.476 1.799 1.00 98.44 163 LEU A CA 1
ATOM 1358 C C . LEU A 1 163 ? -0.733 5.331 0.559 1.00 98.44 163 LEU A C 1
ATOM 1360 O O . LEU A 1 163 ? -0.418 4.785 -0.492 1.00 98.44 163 LEU A O 1
ATOM 1364 N N . THR A 1 164 ? -0.821 6.655 0.690 1.00 98.19 164 THR A N 1
ATOM 1365 C CA . THR A 1 164 ? -0.569 7.593 -0.412 1.00 98.19 164 THR A CA 1
ATOM 1366 C C . THR A 1 164 ? 0.873 7.504 -0.900 1.00 98.19 164 THR A C 1
ATOM 1368 O O . THR A 1 164 ? 1.093 7.494 -2.102 1.00 98.19 164 THR A O 1
ATOM 1371 N N . GLU A 1 165 ? 1.852 7.375 -0.003 1.00 98.31 165 GLU A N 1
ATOM 1372 C CA . GLU A 1 165 ? 3.262 7.242 -0.385 1.00 98.31 165 GLU A CA 1
ATOM 1373 C C . GLU A 1 165 ? 3.516 5.936 -1.152 1.00 98.31 165 GLU A C 1
ATOM 1375 O O . GLU A 1 165 ? 4.171 5.926 -2.190 1.00 98.31 165 GLU A O 1
ATOM 1380 N N . PHE A 1 166 ? 2.939 4.821 -0.693 1.00 98.31 166 PHE A N 1
ATOM 1381 C CA . PHE A 1 166 ? 3.021 3.557 -1.426 1.00 98.31 166 PHE A CA 1
ATOM 1382 C C . PHE A 1 166 ? 2.290 3.602 -2.770 1.00 98.31 166 PHE A C 1
ATOM 1384 O O . PHE A 1 166 ? 2.800 3.088 -3.763 1.00 98.31 166 PHE A O 1
ATOM 1391 N N . HIS A 1 167 ? 1.114 4.224 -2.820 1.00 98.06 167 HIS A N 1
ATOM 1392 C CA . HIS A 1 167 ? 0.368 4.428 -4.059 1.00 98.06 167 HIS A CA 1
ATOM 1393 C C . HIS A 1 167 ? 1.132 5.332 -5.036 1.00 98.06 167 HIS A C 1
ATOM 1395 O O . HIS A 1 167 ? 1.185 5.046 -6.230 1.00 98.06 167 HIS A O 1
ATOM 1401 N N . PHE A 1 168 ? 1.823 6.354 -4.529 1.00 98.00 168 PHE A N 1
ATOM 1402 C CA . PHE A 1 168 ? 2.700 7.208 -5.321 1.00 98.00 168 PHE A CA 1
ATOM 1403 C C . PHE A 1 168 ? 3.838 6.413 -5.970 1.00 98.00 168 PHE A C 1
ATOM 1405 O O . PHE A 1 168 ? 4.103 6.631 -7.146 1.00 98.00 168 PHE A O 1
ATOM 1412 N N . LEU A 1 169 ? 4.455 5.451 -5.269 1.00 97.50 169 LEU A N 1
ATOM 1413 C CA . LEU A 1 169 ? 5.475 4.566 -5.860 1.00 97.50 169 LEU A CA 1
ATOM 1414 C C . LEU A 1 169 ? 4.938 3.759 -7.054 1.00 97.50 169 LEU A C 1
ATOM 1416 O O . LEU A 1 169 ? 5.672 3.503 -8.010 1.00 97.50 169 LEU A O 1
ATOM 1420 N N . TYR A 1 170 ? 3.661 3.371 -7.026 1.00 96.38 170 TYR A N 1
ATOM 1421 C CA . TYR A 1 170 ? 3.021 2.769 -8.194 1.00 96.38 170 TYR A CA 1
ATOM 1422 C C . TYR A 1 170 ? 2.826 3.796 -9.316 1.00 96.38 170 TYR A C 1
ATOM 1424 O O . TYR A 1 170 ? 3.141 3.516 -10.466 1.00 96.38 170 TYR A O 1
ATOM 1432 N N . GLY A 1 171 ? 2.338 4.995 -8.998 1.00 95.00 171 GLY A N 1
ATOM 1433 C CA . GLY A 1 171 ? 2.097 6.039 -9.998 1.00 95.00 171 GLY A CA 1
ATOM 1434 C C . GLY A 1 171 ? 3.367 6.588 -10.662 1.00 95.00 171 GLY A C 1
ATOM 1435 O O . GLY A 1 171 ? 3.318 6.983 -11.825 1.00 95.00 171 GLY A O 1
ATOM 1436 N N . SER A 1 172 ? 4.495 6.621 -9.948 1.00 95.81 172 SER A N 1
ATOM 1437 C CA . SER A 1 172 ? 5.762 7.180 -10.434 1.00 95.81 172 SER A CA 1
ATOM 1438 C C . SER A 1 172 ? 6.678 6.137 -11.074 1.00 95.81 172 SER A C 1
ATOM 1440 O O . SER A 1 172 ? 7.253 6.395 -12.130 1.00 95.81 172 SER A O 1
ATOM 1442 N N . GLU A 1 173 ? 6.798 4.955 -10.467 1.00 95.25 173 GLU A N 1
ATOM 1443 C CA . GLU A 1 173 ? 7.754 3.920 -10.878 1.00 95.25 173 GLU A CA 1
ATOM 1444 C C . GLU A 1 173 ? 7.085 2.614 -11.321 1.00 95.25 173 GLU A C 1
ATOM 1446 O O . GLU A 1 173 ? 7.778 1.675 -11.706 1.00 95.25 173 GLU A O 1
ATOM 1451 N N . TYR A 1 174 ? 5.755 2.510 -11.243 1.00 96.25 174 TYR A N 1
ATOM 1452 C CA . TYR A 1 174 ? 5.027 1.245 -11.392 1.00 96.25 174 TYR A CA 1
ATOM 1453 C C . TYR A 1 174 ? 5.489 0.155 -10.414 1.00 96.25 174 TYR A C 1
ATOM 1455 O O . TYR A 1 174 ? 5.388 -1.038 -10.703 1.00 96.25 174 TYR A O 1
ATOM 1463 N N . PHE A 1 175 ? 5.991 0.540 -9.239 1.00 97.31 175 PHE A N 1
ATOM 1464 C CA . PHE A 1 175 ? 6.369 -0.415 -8.203 1.00 97.31 175 PHE A CA 1
ATOM 1465 C C . PHE A 1 175 ? 5.126 -1.087 -7.609 1.00 97.31 175 PHE A C 1
ATOM 1467 O O . PHE A 1 175 ? 4.218 -0.412 -7.126 1.00 97.31 175 PHE A O 1
ATOM 1474 N N . ILE A 1 176 ? 5.098 -2.420 -7.604 1.00 97.19 176 ILE A N 1
ATOM 1475 C CA . ILE A 1 176 ? 4.048 -3.229 -6.981 1.00 97.19 176 ILE A CA 1
ATOM 1476 C C . ILE A 1 176 ? 4.607 -3.846 -5.709 1.00 97.19 176 ILE A C 1
ATOM 1478 O O . ILE A 1 176 ? 5.557 -4.628 -5.755 1.00 97.19 176 ILE A O 1
ATOM 1482 N N . CYS A 1 177 ? 3.993 -3.548 -4.570 1.00 97.06 177 CYS A N 1
ATOM 1483 C CA . CYS A 1 177 ? 4.430 -4.092 -3.293 1.00 97.06 177 CYS A CA 1
ATOM 1484 C C . CYS A 1 177 ? 3.722 -5.418 -2.975 1.00 97.06 177 CYS A C 1
ATOM 1486 O O . CYS A 1 177 ? 2.497 -5.470 -2.896 1.00 97.06 177 CYS A O 1
ATOM 1488 N N . LYS A 1 178 ? 4.497 -6.479 -2.727 1.00 96.00 178 LYS 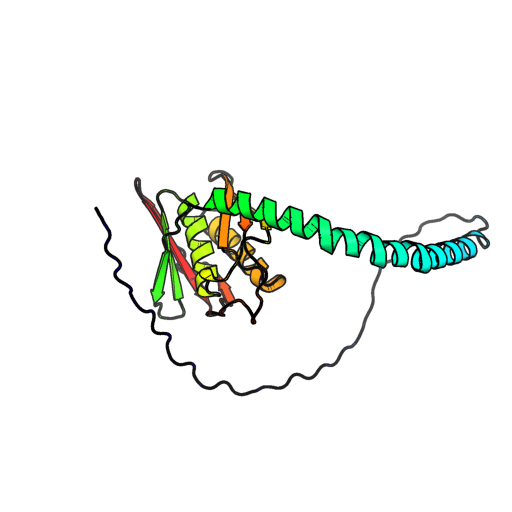A N 1
ATOM 1489 C CA . LYS A 1 178 ? 4.004 -7.801 -2.300 1.00 96.00 178 LYS A CA 1
ATOM 1490 C C . LYS A 1 178 ? 4.201 -8.066 -0.809 1.00 96.00 178 LYS A C 1
ATOM 1492 O O . LYS A 1 178 ? 3.390 -8.753 -0.193 1.00 96.00 178 LYS A O 1
ATOM 1497 N N . HIS A 1 179 ? 5.257 -7.515 -0.214 1.00 96.00 179 HIS A N 1
ATOM 1498 C CA . HIS A 1 179 ? 5.498 -7.591 1.224 1.00 96.00 179 HIS A CA 1
ATOM 1499 C C . HIS A 1 179 ? 5.919 -6.249 1.793 1.00 96.00 179 HIS A C 1
ATOM 1501 O O . HIS A 1 179 ? 6.705 -5.522 1.199 1.00 96.00 179 HIS A O 1
ATOM 1507 N N . ILE A 1 180 ? 5.444 -5.961 3.001 1.00 96.25 180 ILE A N 1
ATOM 1508 C CA . ILE A 1 180 ? 5.822 -4.764 3.749 1.00 96.25 180 ILE A CA 1
ATOM 1509 C C . ILE A 1 180 ? 6.441 -5.169 5.076 1.00 96.25 180 ILE A C 1
ATOM 1511 O O . ILE A 1 180 ? 5.977 -6.095 5.752 1.00 96.25 180 ILE A O 1
ATOM 1515 N N . GLU A 1 181 ? 7.481 -4.441 5.453 1.00 95.06 181 GLU A N 1
ATOM 1516 C CA . GLU A 1 181 ? 8.100 -4.480 6.764 1.00 95.06 181 GLU A CA 1
ATOM 1517 C C . GLU A 1 181 ? 8.121 -3.084 7.376 1.00 95.06 181 GLU A C 1
ATOM 1519 O O . GLU A 1 181 ? 8.889 -2.219 6.956 1.00 95.06 181 GLU A O 1
ATOM 1524 N N . ILE A 1 182 ? 7.314 -2.877 8.414 1.00 96.75 182 ILE A N 1
ATOM 1525 C CA . ILE A 1 182 ? 7.387 -1.667 9.233 1.00 96.75 182 ILE A CA 1
ATOM 1526 C C . ILE A 1 182 ? 8.513 -1.825 10.264 1.00 96.75 182 ILE A C 1
ATOM 1528 O O . ILE A 1 182 ? 8.361 -2.527 11.270 1.00 96.75 182 ILE A O 1
ATOM 1532 N N . VAL A 1 183 ? 9.641 -1.152 10.025 1.00 96.19 183 VAL A N 1
ATOM 1533 C CA . VAL A 1 183 ? 10.833 -1.196 10.893 1.00 96.19 183 VAL A CA 1
ATOM 1534 C C . VAL A 1 183 ? 10.720 -0.248 12.084 1.00 96.19 183 VAL A C 1
ATOM 1536 O O . VAL A 1 183 ? 11.202 -0.557 13.173 1.00 96.19 183 VAL A O 1
ATOM 1539 N N . TYR A 1 184 ? 10.025 0.877 11.913 1.00 96.06 184 TYR A N 1
ATOM 1540 C CA . TYR A 1 184 ? 9.762 1.839 12.975 1.00 96.06 184 TYR A CA 1
ATOM 1541 C C . TYR A 1 184 ? 8.291 2.233 12.962 1.00 96.06 184 TYR A C 1
ATOM 1543 O O . TYR A 1 184 ? 7.748 2.587 11.921 1.00 96.06 184 TYR A O 1
ATOM 1551 N N . PHE A 1 185 ? 7.645 2.175 14.128 1.00 96.19 185 PHE A N 1
ATOM 1552 C CA . PHE A 1 185 ? 6.259 2.604 14.285 1.00 96.19 185 PHE A CA 1
ATOM 1553 C C . PHE A 1 185 ? 6.091 3.291 15.637 1.00 96.19 185 PHE A C 1
ATOM 1555 O O . PHE A 1 185 ? 6.056 2.626 16.674 1.00 96.19 185 PHE A O 1
ATOM 1562 N N . ASN A 1 186 ? 6.010 4.620 15.625 1.00 94.50 186 ASN A N 1
ATOM 1563 C CA . ASN A 1 186 ? 5.832 5.425 16.825 1.00 94.50 186 ASN A CA 1
ATOM 1564 C C . ASN A 1 186 ? 4.470 6.120 16.821 1.00 94.50 186 ASN A C 1
ATOM 1566 O O . ASN A 1 186 ? 4.228 7.033 16.036 1.00 94.50 186 ASN A O 1
ATOM 1570 N N . MET A 1 187 ? 3.612 5.707 17.753 1.00 91.06 187 MET A N 1
ATOM 1571 C CA . MET A 1 187 ? 2.258 6.240 17.918 1.00 91.06 187 MET A CA 1
ATOM 1572 C C . MET A 1 187 ? 2.198 7.590 18.639 1.00 91.06 187 MET A C 1
ATOM 1574 O O . MET A 1 187 ? 1.188 8.272 18.542 1.00 91.06 187 MET A O 1
ATOM 1578 N N . ASN A 1 188 ? 3.254 7.987 19.354 1.00 92.69 188 ASN A N 1
ATOM 1579 C CA . ASN A 1 188 ? 3.301 9.276 20.050 1.00 92.69 188 ASN A CA 1
ATOM 1580 C C . ASN A 1 188 ? 3.755 10.399 19.112 1.00 92.69 188 ASN A C 1
ATOM 1582 O O . ASN A 1 188 ? 3.277 11.523 19.215 1.00 92.69 188 ASN A O 1
ATOM 1586 N N . LEU A 1 189 ? 4.697 10.087 18.218 1.00 94.81 189 LEU A N 1
ATOM 1587 C CA . LEU A 1 189 ? 5.211 11.017 17.207 1.00 94.81 189 LEU A CA 1
ATOM 1588 C C . LEU A 1 189 ? 4.481 10.901 15.865 1.00 94.81 189 LEU A C 1
ATOM 1590 O O . LEU A 1 189 ? 4.783 11.672 14.962 1.00 94.81 189 LEU A O 1
ATOM 1594 N N . PHE A 1 190 ? 3.580 9.922 15.730 1.00 96.62 190 PHE A N 1
ATOM 1595 C CA . PHE A 1 190 ? 2.915 9.559 14.479 1.00 96.62 190 PHE A CA 1
ATOM 1596 C C . PHE A 1 190 ? 3.908 9.463 13.314 1.00 96.62 190 PHE A C 1
ATOM 1598 O O . PHE A 1 190 ? 3.801 10.186 12.328 1.00 96.62 190 PHE A O 1
ATOM 1605 N N . LEU A 1 191 ? 4.901 8.582 13.463 1.00 97.69 191 LEU A N 1
ATOM 1606 C CA . LEU A 1 191 ? 5.992 8.390 12.507 1.00 97.69 191 LEU A CA 1
ATOM 1607 C C . LEU A 1 191 ? 6.155 6.902 12.187 1.00 97.69 191 LEU A C 1
ATOM 1609 O O . LEU A 1 191 ? 6.254 6.070 13.098 1.00 97.69 191 LEU A O 1
ATOM 1613 N N . ILE A 1 192 ? 6.217 6.585 10.895 1.00 98.19 192 ILE A N 1
ATOM 1614 C CA . ILE A 1 192 ? 6.465 5.245 10.366 1.00 98.19 192 ILE A CA 1
ATOM 1615 C C . ILE A 1 192 ? 7.689 5.278 9.456 1.00 98.19 192 ILE A C 1
ATOM 1617 O O . ILE A 1 192 ? 7.821 6.144 8.595 1.00 98.19 192 ILE A O 1
ATOM 1621 N N . GLU A 1 193 ? 8.555 4.284 9.624 1.00 98.25 193 GLU A N 1
ATOM 1622 C CA . GLU A 1 193 ? 9.547 3.903 8.622 1.00 98.25 193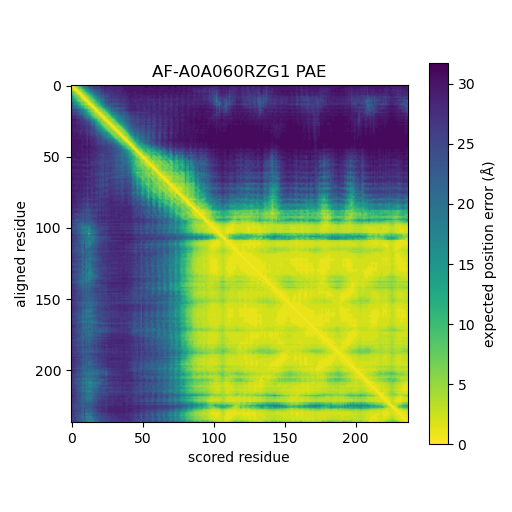 GLU A CA 1
ATOM 1623 C C . GLU A 1 193 ? 9.256 2.465 8.195 1.00 98.25 193 GLU A C 1
ATOM 1625 O O . GLU A 1 193 ? 9.111 1.575 9.043 1.00 98.25 193 GLU A O 1
ATOM 1630 N N . ALA A 1 194 ? 9.154 2.240 6.887 1.00 97.75 194 ALA A N 1
ATOM 1631 C CA . ALA A 1 194 ? 8.811 0.942 6.329 1.00 97.75 194 ALA A CA 1
ATOM 1632 C C . ALA A 1 194 ? 9.570 0.648 5.033 1.00 97.75 194 ALA A C 1
ATOM 1634 O O . ALA A 1 194 ? 9.960 1.555 4.298 1.00 97.75 194 ALA A O 1
ATOM 1635 N N . TYR A 1 195 ? 9.738 -0.640 4.747 1.00 97.12 195 TYR A N 1
ATOM 1636 C CA . TYR A 1 195 ? 10.235 -1.143 3.473 1.00 97.12 195 TYR A CA 1
ATOM 1637 C C . TYR A 1 195 ? 9.139 -1.934 2.764 1.00 97.12 195 TYR A C 1
ATOM 1639 O O . TYR A 1 195 ? 8.570 -2.858 3.345 1.00 97.12 195 TYR A O 1
ATOM 1647 N N . GLY A 1 196 ? 8.864 -1.582 1.512 1.00 96.94 196 GLY A N 1
ATOM 1648 C CA . GLY A 1 196 ? 8.090 -2.400 0.586 1.00 96.94 196 GLY A CA 1
ATOM 1649 C C . GLY A 1 196 ? 9.007 -3.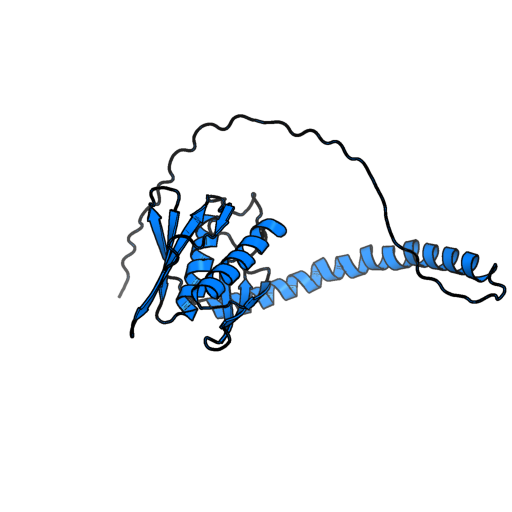262 -0.271 1.00 96.94 196 GLY A C 1
ATOM 1650 O O . GLY A 1 196 ? 10.060 -2.798 -0.707 1.00 96.94 196 GLY A O 1
ATOM 1651 N N . TYR A 1 197 ? 8.597 -4.498 -0.518 1.00 95.75 197 TYR A N 1
ATOM 1652 C CA . TYR A 1 197 ? 9.301 -5.509 -1.297 1.00 95.75 197 TYR A CA 1
ATOM 1653 C C . TYR A 1 197 ? 8.380 -6.027 -2.395 1.00 95.75 197 TYR A C 1
ATOM 1655 O O . TYR A 1 197 ? 7.238 -6.400 -2.117 1.00 95.75 197 TYR A O 1
ATOM 1663 N N . GLY A 1 198 ? 8.872 -6.078 -3.624 1.00 95.38 198 GLY A N 1
ATOM 1664 C CA . GLY A 1 198 ? 8.081 -6.506 -4.770 1.00 95.38 198 GLY A CA 1
ATOM 1665 C C . GLY A 1 198 ? 8.826 -6.320 -6.082 1.00 95.38 198 GLY A C 1
ATOM 1666 O O . GLY A 1 198 ? 10.044 -6.492 -6.123 1.00 95.38 198 GLY A O 1
ATOM 1667 N N . ASP A 1 199 ? 8.107 -5.967 -7.140 1.00 95.00 199 ASP A N 1
ATOM 1668 C CA . ASP A 1 199 ? 8.647 -5.873 -8.500 1.00 95.00 199 ASP A CA 1
ATOM 1669 C C . ASP A 1 199 ? 8.083 -4.643 -9.228 1.00 95.00 199 ASP A C 1
ATOM 1671 O O . ASP A 1 199 ? 7.132 -4.011 -8.764 1.00 95.00 199 ASP A O 1
ATOM 1675 N N . ILE A 1 200 ? 8.666 -4.294 -10.371 1.00 95.62 200 ILE A N 1
ATOM 1676 C CA . ILE A 1 200 ? 8.133 -3.270 -11.273 1.00 95.62 200 ILE A CA 1
ATOM 1677 C C . ILE A 1 200 ? 7.074 -3.904 -12.179 1.00 95.62 200 ILE A C 1
ATOM 1679 O O . ILE A 1 200 ? 7.260 -5.006 -12.700 1.00 95.62 200 ILE A O 1
ATOM 1683 N N . PHE A 1 201 ? 5.940 -3.229 -12.376 1.00 95.19 201 PHE A N 1
ATOM 1684 C CA . PHE A 1 201 ? 4.845 -3.764 -13.177 1.00 95.19 201 PHE A CA 1
ATOM 1685 C C . PHE A 1 201 ? 5.274 -4.019 -14.626 1.00 95.19 201 PHE A C 1
ATOM 1687 O O . PHE A 1 201 ? 5.647 -3.104 -15.356 1.00 95.19 201 PHE A O 1
ATOM 1694 N N . ASN A 1 202 ? 5.152 -5.273 -15.066 1.00 93.44 202 ASN A N 1
ATOM 1695 C CA . ASN A 1 202 ? 5.362 -5.681 -16.444 1.00 93.44 202 ASN A CA 1
ATOM 1696 C C . ASN A 1 202 ? 4.115 -6.406 -16.950 1.00 93.44 202 ASN A C 1
ATOM 1698 O O . ASN A 1 202 ? 3.773 -7.478 -16.459 1.00 93.44 202 ASN A O 1
ATOM 1702 N N . ILE A 1 203 ? 3.482 -5.856 -17.985 1.00 93.12 203 ILE A N 1
ATOM 1703 C CA . ILE A 1 203 ? 2.234 -6.385 -18.553 1.00 93.12 203 ILE A CA 1
ATOM 1704 C C . ILE A 1 203 ? 2.353 -7.803 -19.133 1.00 93.12 203 ILE A C 1
ATOM 1706 O O . ILE A 1 203 ? 1.347 -8.478 -19.325 1.00 93.12 203 ILE A O 1
ATOM 1710 N N . SER A 1 204 ? 3.572 -8.260 -19.431 1.00 93.25 204 SER A N 1
ATOM 1711 C CA . SER A 1 204 ? 3.823 -9.605 -19.965 1.00 93.25 204 SER A CA 1
ATOM 1712 C C . SER A 1 204 ? 3.838 -10.679 -18.876 1.00 93.25 204 SER A C 1
ATOM 1714 O O . SER A 1 204 ? 3.674 -11.857 -19.182 1.00 93.25 204 SER A O 1
ATOM 1716 N N . ILE A 1 205 ? 4.066 -10.279 -17.622 1.00 92.62 205 ILE A N 1
ATOM 1717 C CA . ILE A 1 205 ? 4.261 -11.177 -16.473 1.00 92.62 205 ILE A CA 1
ATOM 1718 C C . ILE A 1 205 ? 3.105 -11.025 -15.483 1.00 92.62 205 ILE A C 1
ATOM 1720 O O . ILE A 1 205 ? 2.595 -12.013 -14.959 1.00 92.62 205 ILE A O 1
ATOM 1724 N N . HIS A 1 206 ? 2.698 -9.784 -15.226 1.00 95.31 206 HIS A N 1
ATOM 1725 C CA . HIS A 1 206 ? 1.759 -9.426 -14.178 1.00 95.31 206 HIS A CA 1
ATOM 1726 C C . HIS A 1 206 ? 0.345 -9.242 -14.728 1.00 95.31 206 HIS A C 1
ATOM 1728 O O . HIS A 1 206 ? 0.109 -8.503 -15.686 1.00 95.31 206 HIS A O 1
ATOM 1734 N N . GLU A 1 207 ? -0.614 -9.894 -14.075 1.00 93.31 207 GLU A N 1
ATOM 1735 C CA . GLU A 1 207 ? -2.034 -9.708 -14.353 1.00 93.31 207 GLU A CA 1
ATOM 1736 C C . GLU A 1 207 ? -2.518 -8.386 -13.741 1.00 93.31 207 GLU A C 1
ATOM 1738 O O . GLU A 1 207 ? -2.491 -8.198 -12.522 1.00 93.31 207 GLU A O 1
ATOM 1743 N N . SER A 1 208 ? -2.968 -7.469 -14.600 1.00 92.31 208 SER A N 1
ATOM 1744 C CA . SER A 1 208 ? -3.527 -6.183 -14.182 1.00 92.31 208 SER A CA 1
ATOM 1745 C C . SER A 1 208 ? -4.912 -6.366 -13.560 1.00 92.31 208 SER A C 1
ATOM 1747 O O . SER A 1 208 ? -5.791 -6.990 -14.158 1.00 92.31 208 SER A O 1
ATOM 1749 N N . GLY A 1 209 ? -5.096 -5.805 -12.367 1.00 92.88 209 GLY A N 1
ATOM 1750 C CA . GLY A 1 209 ? -6.378 -5.680 -11.688 1.00 92.88 209 GLY A CA 1
ATOM 1751 C C . GLY A 1 209 ? -7.082 -4.375 -12.058 1.00 92.88 209 GLY A C 1
ATOM 1752 O O . GLY A 1 209 ? -7.150 -3.992 -13.227 1.00 92.88 209 GLY A O 1
ATOM 1753 N N . THR A 1 210 ? -7.629 -3.689 -11.056 1.00 93.31 210 THR A N 1
ATOM 1754 C CA . THR A 1 210 ? -8.254 -2.372 -11.238 1.00 93.31 210 THR A CA 1
ATOM 1755 C C . THR A 1 210 ? -7.355 -1.294 -10.658 1.00 93.31 210 THR A C 1
ATOM 1757 O O . THR A 1 210 ? -6.984 -1.346 -9.488 1.00 93.31 210 THR A O 1
ATOM 1760 N N . GLU A 1 211 ? -7.009 -0.309 -11.480 1.00 93.75 211 GLU A N 1
ATOM 1761 C CA . GLU A 1 211 ? -6.229 0.840 -11.039 1.00 93.75 211 GLU A CA 1
ATOM 1762 C C . GLU A 1 211 ? -6.984 1.611 -9.950 1.00 93.75 211 GLU A C 1
ATOM 1764 O O . GLU A 1 211 ? -8.170 1.892 -10.083 1.00 93.75 211 GLU A O 1
ATOM 1769 N N . ILE A 1 212 ? -6.284 1.941 -8.869 1.00 95.94 212 ILE A N 1
ATOM 1770 C CA . ILE A 1 212 ? -6.750 2.887 -7.858 1.00 95.94 212 ILE A CA 1
ATOM 1771 C C . ILE A 1 212 ? -6.188 4.249 -8.257 1.00 95.94 212 ILE A C 1
ATOM 1773 O O . ILE A 1 212 ? -4.981 4.368 -8.461 1.00 95.94 212 ILE A O 1
ATOM 1777 N N . LYS A 1 213 ? -7.031 5.276 -8.367 1.00 95.44 213 LYS A N 1
ATOM 1778 C CA . LYS A 1 213 ? -6.616 6.650 -8.685 1.00 95.44 213 LYS A CA 1
ATOM 1779 C C . LYS A 1 213 ? -6.135 7.409 -7.462 1.00 95.44 213 LYS A C 1
ATOM 1781 O O . LYS A 1 213 ? -5.192 8.189 -7.558 1.00 95.44 213 LYS A O 1
ATOM 1786 N N . ALA A 1 214 ? -6.808 7.217 -6.330 1.00 94.94 214 ALA A N 1
ATOM 1787 C CA . ALA A 1 214 ? -6.491 7.922 -5.100 1.00 94.94 214 ALA A CA 1
ATOM 1788 C C . ALA A 1 214 ? -6.996 7.179 -3.863 1.00 94.94 214 ALA A C 1
ATOM 1790 O O . ALA A 1 214 ? -8.089 6.607 -3.839 1.00 94.94 214 ALA A O 1
ATOM 1791 N N . VAL A 1 215 ? -6.215 7.274 -2.791 1.00 96.19 215 VAL A N 1
ATOM 1792 C CA . VAL A 1 215 ? -6.661 6.954 -1.434 1.00 96.19 215 VAL A CA 1
ATOM 1793 C C . VAL A 1 215 ? -7.456 8.144 -0.904 1.00 96.19 215 VAL A C 1
ATOM 1795 O O . VAL A 1 215 ? -7.075 9.291 -1.137 1.00 96.19 215 VAL A O 1
ATOM 1798 N N . THR A 1 216 ? -8.552 7.908 -0.182 1.00 94.50 216 THR A N 1
ATOM 1799 C CA . THR A 1 216 ? -9.365 8.994 0.383 1.00 94.50 216 THR A CA 1
ATOM 1800 C C . THR A 1 216 ? -9.337 8.984 1.910 1.00 94.50 216 THR A C 1
ATOM 1802 O O . THR A 1 216 ? -9.213 7.940 2.548 1.00 94.50 216 THR A O 1
ATOM 1805 N N . LYS A 1 217 ? -9.482 10.168 2.518 1.00 93.06 217 LYS A N 1
ATOM 1806 C CA . LYS A 1 217 ? -9.765 10.293 3.961 1.00 93.06 217 LYS A CA 1
ATOM 1807 C C . LYS A 1 217 ? -11.251 10.124 4.285 1.00 93.06 217 LYS A C 1
ATOM 1809 O O . LYS A 1 217 ? -11.630 10.123 5.452 1.00 93.06 217 LYS A O 1
ATOM 1814 N N . HIS A 1 218 ? -12.109 10.047 3.268 1.00 88.94 218 HIS A N 1
ATOM 1815 C CA . HIS A 1 218 ? -13.542 9.924 3.474 1.00 88.94 218 HIS A CA 1
ATOM 1816 C C . HIS A 1 218 ? -13.858 8.526 4.015 1.00 88.94 218 HIS A C 1
ATOM 1818 O O . HIS A 1 218 ? -13.386 7.535 3.470 1.00 88.94 218 HIS A O 1
ATOM 1824 N N . GLU A 1 219 ? -14.609 8.461 5.115 1.00 84.56 219 GLU A N 1
ATOM 1825 C CA . GLU A 1 219 ? -14.944 7.206 5.810 1.00 84.56 219 GLU A CA 1
ATOM 1826 C C . GLU A 1 219 ? -13.738 6.343 6.234 1.00 84.56 219 GLU A C 1
ATOM 1828 O O . GLU A 1 219 ? -13.894 5.154 6.524 1.00 84.56 219 GLU A O 1
ATOM 1833 N N . LEU A 1 220 ? -12.542 6.938 6.343 1.00 94.38 220 LEU A N 1
ATOM 1834 C CA . LEU A 1 220 ? -11.389 6.259 6.925 1.00 94.38 220 LEU A CA 1
ATOM 1835 C C . LEU A 1 220 ? -11.699 5.942 8.389 1.00 94.38 220 LEU A C 1
ATOM 1837 O O . LEU A 1 220 ? -12.036 6.826 9.176 1.00 94.38 220 LEU A O 1
ATOM 1841 N N . LYS A 1 221 ? -11.598 4.664 8.756 1.00 95.62 221 LYS A N 1
ATOM 1842 C CA . LYS A 1 221 ? -11.930 4.203 10.103 1.00 95.62 221 LYS A CA 1
ATOM 1843 C C . LYS A 1 221 ? -10.893 3.226 10.617 1.00 95.62 221 LYS A C 1
ATOM 1845 O O . LYS A 1 221 ? -10.591 2.230 9.966 1.00 95.62 221 LYS A O 1
ATOM 1850 N N . ILE A 1 222 ? -10.417 3.477 11.832 1.00 96.38 222 ILE A N 1
ATOM 1851 C CA . ILE A 1 222 ? -9.509 2.588 12.556 1.00 96.38 222 ILE A CA 1
ATOM 1852 C C . ILE A 1 222 ? -10.215 2.127 13.828 1.00 96.38 222 ILE A C 1
ATOM 1854 O O . ILE A 1 222 ? -10.573 2.933 14.686 1.00 96.38 222 ILE A O 1
ATOM 1858 N N . ILE A 1 223 ? -10.431 0.821 13.951 1.00 95.19 223 ILE A N 1
ATOM 1859 C CA . ILE A 1 223 ? -11.041 0.199 15.125 1.00 95.19 223 ILE A CA 1
ATOM 1860 C C . ILE A 1 223 ? -9.953 -0.598 15.829 1.00 95.19 223 ILE A C 1
ATOM 1862 O O . ILE A 1 223 ? -9.423 -1.553 15.273 1.00 95.19 223 ILE A O 1
ATOM 1866 N N . SER A 1 224 ? -9.614 -0.215 17.059 1.00 90.81 224 SER A N 1
ATOM 1867 C CA . SER A 1 224 ? -8.612 -0.921 17.858 1.00 90.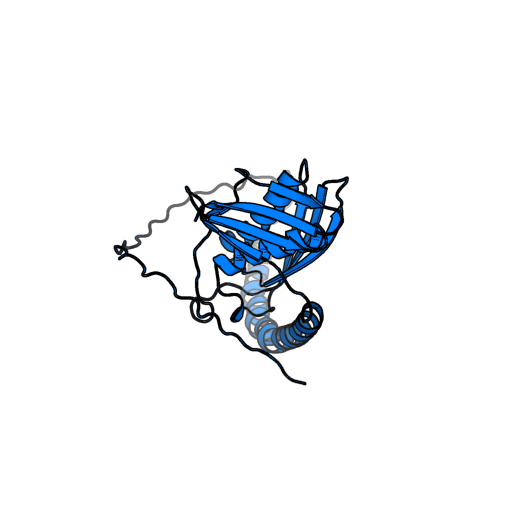81 224 SER A CA 1
ATOM 1868 C C . SER A 1 224 ? -9.235 -1.468 19.137 1.00 90.81 224 SER A C 1
ATOM 1870 O O . SER A 1 224 ? -9.610 -0.713 20.034 1.00 90.81 224 SER A O 1
ATOM 1872 N N . ASN A 1 225 ? -9.354 -2.793 19.203 1.00 88.12 225 ASN A N 1
ATOM 1873 C CA . ASN A 1 225 ? -9.805 -3.541 20.372 1.00 88.12 225 ASN A CA 1
ATOM 1874 C C . ASN A 1 225 ? -8.624 -4.301 21.002 1.00 88.12 225 ASN A C 1
ATOM 1876 O O . ASN A 1 225 ? -7.556 -4.417 20.408 1.00 88.12 225 ASN A O 1
ATOM 1880 N N . LYS A 1 226 ? -8.816 -4.847 22.212 1.00 79.75 226 LYS A N 1
ATOM 1881 C CA . LYS A 1 226 ? -7.747 -5.542 22.961 1.00 79.75 226 LYS A CA 1
ATOM 1882 C C . LYS A 1 226 ? -7.125 -6.725 22.210 1.00 79.75 226 LYS A C 1
ATOM 1884 O O . LYS A 1 226 ? -5.933 -6.958 22.372 1.00 79.75 226 LYS A O 1
ATOM 1889 N N . ASP A 1 227 ? -7.922 -7.425 21.403 1.00 83.44 227 ASP A N 1
ATOM 1890 C CA . ASP A 1 227 ? -7.514 -8.675 20.749 1.00 83.44 227 ASP A CA 1
ATOM 1891 C C . ASP A 1 227 ? -7.430 -8.568 19.217 1.00 83.44 227 ASP A C 1
ATOM 1893 O O . ASP A 1 227 ? -6.928 -9.481 18.564 1.00 83.44 227 ASP A O 1
ATOM 1897 N N . ALA A 1 228 ? -7.934 -7.474 18.635 1.00 89.94 228 ALA A N 1
ATOM 1898 C CA . ALA A 1 228 ? -8.003 -7.290 17.189 1.00 89.94 228 ALA A CA 1
ATOM 1899 C C . ALA A 1 228 ? -8.024 -5.808 16.808 1.00 89.94 228 ALA A C 1
ATOM 1901 O O . ALA A 1 228 ? -8.617 -4.974 17.498 1.00 89.94 228 ALA A O 1
ATOM 1902 N N . CYS A 1 229 ? -7.402 -5.496 15.680 1.00 95.00 229 CYS A N 1
ATOM 1903 C CA . CYS A 1 229 ? -7.484 -4.204 15.020 1.00 95.00 229 CYS A CA 1
ATOM 1904 C C . CYS A 1 229 ? -8.091 -4.390 13.624 1.00 95.00 229 CYS A C 1
ATOM 1906 O O . CYS A 1 229 ? -7.863 -5.411 12.975 1.00 95.00 229 CYS A O 1
ATOM 1908 N N . GLU A 1 230 ? -8.864 -3.403 13.185 1.00 97.31 230 GLU A N 1
ATOM 1909 C CA . GLU A 1 230 ? -9.479 -3.357 11.861 1.00 97.31 230 GLU A CA 1
ATOM 1910 C C . GLU A 1 230 ? -9.313 -1.959 11.264 1.00 97.31 230 GLU A C 1
ATOM 1912 O O . GLU A 1 230 ? -9.401 -0.950 11.974 1.00 97.31 230 GLU A O 1
ATOM 1917 N N . ILE A 1 231 ? -9.078 -1.898 9.957 1.00 98.06 231 ILE A N 1
ATOM 1918 C CA . ILE A 1 231 ? -8.927 -0.655 9.199 1.00 98.06 231 ILE A CA 1
ATOM 1919 C C . ILE A 1 231 ? -9.852 -0.698 7.989 1.00 98.06 231 ILE A C 1
ATOM 1921 O O . ILE A 1 231 ? -9.902 -1.704 7.287 1.00 98.06 231 ILE A O 1
ATOM 1925 N N . PHE A 1 232 ? -10.543 0.410 7.737 1.00 97.56 232 PHE A N 1
ATOM 1926 C CA . PHE A 1 232 ? -11.410 0.619 6.582 1.00 97.56 232 PHE A CA 1
ATOM 1927 C C . PHE A 1 232 ? -10.954 1.879 5.850 1.00 97.56 232 PHE A C 1
ATOM 1929 O O . PHE A 1 232 ? -10.789 2.926 6.481 1.00 97.56 232 PHE A O 1
ATOM 1936 N N . VAL A 1 233 ? -10.742 1.774 4.539 1.00 97.50 233 VAL A N 1
ATOM 1937 C CA . VAL A 1 233 ? -10.301 2.882 3.683 1.00 97.50 233 VAL A CA 1
ATOM 1938 C C . VAL A 1 233 ? -11.078 2.846 2.373 1.00 97.50 233 VAL A C 1
ATOM 1940 O O . VAL A 1 233 ? -11.044 1.841 1.668 1.00 97.50 233 VAL A O 1
ATOM 1943 N N . LEU A 1 234 ? -11.757 3.943 2.039 1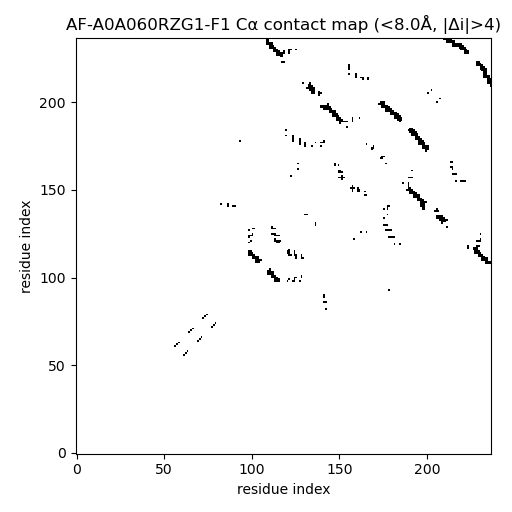.00 96.62 234 LEU A N 1
ATOM 1944 C CA . LEU A 1 234 ? -12.388 4.133 0.735 1.00 96.62 234 LEU A CA 1
ATOM 1945 C C . LEU A 1 234 ? -11.344 4.618 -0.283 1.00 96.62 234 LEU A C 1
ATOM 1947 O O . LEU A 1 234 ? -10.576 5.546 0.002 1.00 96.62 234 LEU A O 1
ATOM 1951 N N . VAL A 1 235 ? -11.339 4.019 -1.471 1.00 96.00 235 VAL A N 1
ATOM 1952 C CA . VAL A 1 235 ? -10.441 4.384 -2.578 1.00 96.00 235 VAL A CA 1
ATOM 1953 C C . VAL A 1 235 ? -11.236 4.688 -3.849 1.00 96.00 235 VAL A C 1
ATOM 1955 O O . VAL A 1 235 ? -12.252 4.044 -4.089 1.00 96.00 235 VAL A O 1
ATOM 1958 N N . ASP A 1 236 ? -10.765 5.650 -4.646 1.00 95.62 236 ASP A N 1
ATOM 1959 C CA . ASP A 1 236 ? -11.297 5.994 -5.980 1.00 95.62 236 ASP A CA 1
ATOM 1960 C C . ASP A 1 236 ? -10.626 5.099 -7.029 1.00 95.62 236 ASP A C 1
ATOM 1962 O O . ASP A 1 236 ? -9.396 4.984 -7.028 1.00 95.62 236 ASP A O 1
ATOM 1966 N N . ILE A 1 237 ? -11.417 4.458 -7.895 1.00 92.06 237 ILE A N 1
ATOM 1967 C CA . ILE A 1 237 ? -10.974 3.495 -8.923 1.00 92.06 237 ILE A CA 1
ATOM 1968 C C . ILE A 1 237 ? -11.315 3.984 -10.328 1.00 92.06 237 ILE A C 1
ATOM 1970 O O . ILE A 1 237 ? -12.433 4.478 -10.579 1.00 92.06 237 ILE A O 1
#

Mean predicted aligned error: 15.5 Å

Organism: Plasmodium reichenowi (NCBI:txid5854)

pLDDT: mean 76.54, std 24.83, range [27.36, 98.5]

Radius of gyration: 24.96 Å; Cα contacts (8 Å, |Δi|>4): 331; chains: 1; bounding box: 67×75×54 Å

Sequence (237 aa):
MSNPFSKKEIISLPQRNRRKVNKSYISEDENEEEENKHIFNGDNNTSDHMDDHINDYVDDHINDYVDDHINDYVDEHINDYVDDHISKDIYNKFSNKTYEYKYLDHTADIILHSSGKNLRECFESICICMFDYMCNLNSVELKKRRKITVSGANIEDLLFNFLTEFHFLYGSEYFICKHIEIVYFNMNLFLIEAYGYGDIFNISIHESGTEIKAVTKHELKIISNKDACEIFVLVDI

Nearest PDB structures (foldseek):
  8odp-assembly2_D  TM=9.019E-01  e=1.659E-15  Homo sapiens
  8btx-assembly1_A  TM=8.917E-01  e=7.612E-16  Homo sapiens
  4n2p-assembly1_A  TM=8.751E-01  e=4.535E-12  Pyrococcus horikoshii OT3
  5yzl-assembly1_B  TM=8.093E-01  e=3.165E-12  Homo sapiens
  1jw3-assembly1_A  TM=8.146E-01  e=1.364E-07  Methanothermobacter thermautotrophicus